Protein 4YK2 (pdb70)

Nearest PDB structures (foldseek):
  4yk2-assembly2_B  TM=1.010E+00  e=7.446E-15  Bartonella clarridgeiae 73
  4yk3-assembly4_D  TM=9.134E-01  e=1.505E-05  Bartonella henselae str. Houston-1
  4yk3-assembly3_C  TM=8.406E-01  e=8.853E-06  Bartonella henselae str. Houston-1
  4yk1-assembly1_A  TM=8.331E-01  e=1.764E-05  Bartonella rochalimae AT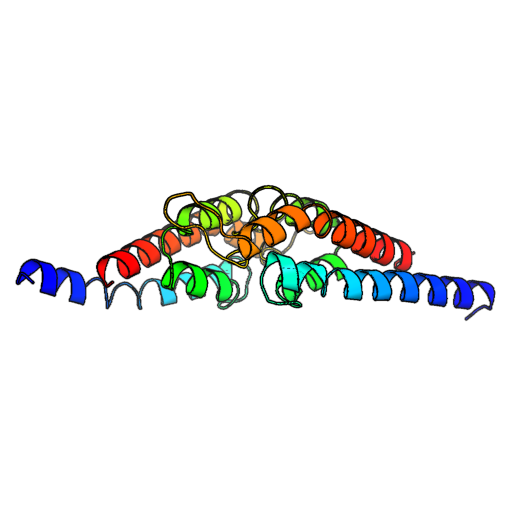CC BAA-1498
  4yk3-assembly1_A  TM=8.303E-01  e=6.300E-05  Bartonella henselae str. Houston-1

Secondary structure (DSSP, 8-state):
--HHHHHHHHHHHHHHHHHHHHHHHHHHHHHS-TTTTHHHHHHHHH-GGGHHHHHHHHHH-GGGTSPPSS-EETTEE-HHHHHHHTTHHHHHHHHHHHHHHHHHHT-/--HHHHHHHHHHHHHHHHHHHHHHHHHHHHHS-TTTTHHHHHHHHH-GGGHHHHHHHHHH-GGGTSPPSS-EETTEE-HHHHHHHHTHHHHHHHHHHHHHHHHHH-

Organism: Bartonella clarridgeiae (strain CCUG 45776 / CIP 104772 / 73) (NCBI:txid696125)

Radius of gyration: 20.1 Å; Cα contacts (8 Å, |Δi|>4): 295; chains: 2; bounding box: 38×39×77 Å

Solvent-accessible surface area: 12657 Å² total; per-residue (Å²): 147,53,166,96,88,49,82,154,127,96,93,13,66,99,43,28,109,74,32,65,126,56,0,96,127,2,1,92,51,0,16,41,69,88,85,33,2,51,85,13,30,78,22,0,92,127,55,14,83,17,9,167,65,0,6,77,5,0,77,102,25,20,28,0,6,14,96,9,11,17,50,112,100,103,53,130,70,69,85,136,15,100,89,0,60,145,24,18,73,123,0,19,78,5,1,77,113,7,6,96,14,2,100,98,57,115,104,150,63,155,89,40,109,69,150,98,75,85,7,74,112,35,20,109,79,28,60,148,57,4,70,126,2,0,93,51,0,13,36,64,80,72,30,4,54,79,12,21,70,20,1,80,134,61,10,90,18,9,168,65,0,7,75,4,0,76,105,25,18,30,0,6,14,97,13,13,22,42,122,82,203,56,123,66,62,86,144,22,116,84,0,65,146,17,16,64,112,0,20,81,4,4,78,119,7,6,88,4,4,96,94,19,141

Foldseek 3Di:
DDPVVVVLVVVLVVLLVVLLVVLLVLCCLFAVGSCLCVVVLVVCLVPVVCLVVVLVCLLPPVCVSPDTPADADPNRTDPSNVRNNVSSVVSSVSSVSNSVSSVVSVD/DDPVLVVLLVVLVVLLVVLLVVLLVLCCLWQNGSCLCVVVLVVCLVPVVCLVVVLVCLLPPVCVSPDTPADQDVNRGDPSRVSNNVCSVVSSVSSNSNSVSSVSND

B-factor: mean 37.04, std 17.15, range [16.06, 137.44]

Sequence (213 aa):
LSYNEFIRKVVSDHSIQEQEKEIRRRLSQIVFGNQNQLANQLSQIHENPSFTKIISNNTLTNSSPEESFAKLAGSKTFGIKNSKRKQAEKNISKKLVEAIHKYADAVENSMGLSYNEFIRKVVSSDHSSIQEEQEKEIRRLSQIVFGNQNNQLANQLSQIHENPSSFTKIISNTLTNSPEESFAKLAGSKTFGIKNSKRKQAEKNISKLVEAIHKYADAVENSM

Structure (mmCIF, N/CA/C/O backbone):
data_4YK2
#
_entry.id   4YK2
#
_cell.length_a   76.680
_cell.length_b   62.310
_cell.length_c   71.040
_cell.angle_alpha   90.000
_cell.angle_beta   90.000
_cell.angle_gamma   90.000
#
_symmetry.space_group_name_H-M   'P 21 21 2'
#
loop_
_entity.id
_entity.type
_entity.pdbx_description
1 polymer 'Bartonella effector protein (Bep) substrate of VirB T4SS'
2 non-polymer 'SULFATE ION'
3 non-polymer 1,2-ETHANEDIOL
4 water water
#
loop_
_atom_site.group_PDB
_atom_site.id
_atom_site.type_symbol
_atom_site.label_atom_id
_atom_site.label_alt_id
_atom_site.label_comp_id
_atom_site.label_asym_id
_atom_site.label_entity_id
_atom_site.label_seq_id
_atom_site.pdbx_PDB_ins_code
_atom_site.Cartn_x
_atom_site.Cartn_y
_atom_site.Cartn_z
_atom_site.occupancy
_atom_site.B_iso_or_equiv
_atom_site.auth_seq_id
_atom_site.auth_comp_id
_atom_site.auth_asym_id
_atom_site.auth_atom_id
_atom_site.pdbx_PDB_model_num
ATOM 1 N N . LEU A 1 19 ? 28.576 21.698 -26.419 1.00 62.89 73 LEU A N 1
ATOM 2 C CA . LEU A 1 19 ? 28.817 20.669 -27.421 1.00 65.45 73 LEU A CA 1
ATOM 3 C C . LEU A 1 19 ? 28.813 21.253 -28.837 1.00 68.24 73 LEU A C 1
ATOM 4 O O . LEU A 1 19 ? 29.401 20.676 -29.752 1.00 76.22 73 LEU A O 1
ATOM 6 N N . SER A 1 20 ? 28.148 22.394 -29.013 1.00 63.49 74 SER A N 1
ATOM 7 C CA . SER A 1 20 ? 28.102 23.086 -30.305 1.00 60.44 74 SER A CA 1
ATOM 8 C C . SER A 1 20 ? 29.120 24.229 -30.335 1.00 55.48 74 SER A C 1
ATOM 9 O O . SER A 1 20 ? 29.566 24.691 -29.287 1.00 55.58 74 SER A O 1
ATOM 12 N N . TYR A 1 21 ? 29.495 24.691 -31.523 1.00 49.03 75 TYR A N 1
ATOM 13 C CA . TYR A 1 21 ? 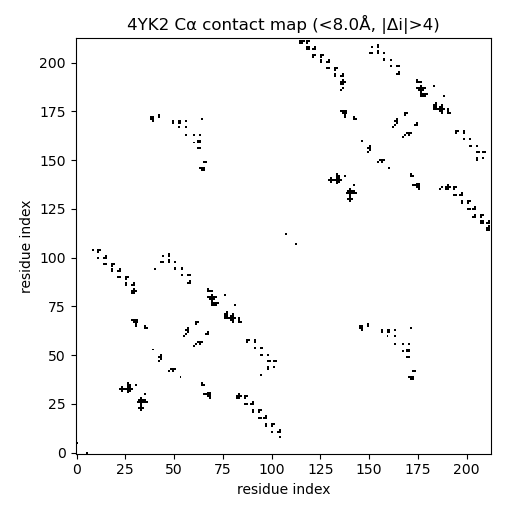30.491 25.757 -31.605 1.00 46.59 75 TYR A CA 1
ATOM 14 C C . TYR A 1 21 ? 30.038 27.019 -30.868 1.00 51.39 75 TYR A C 1
ATOM 15 O O . TYR A 1 21 ? 30.750 27.533 -30.004 1.00 51.37 75 TYR A O 1
ATOM 24 N N . ASN A 1 22 ? 28.862 27.523 -31.227 1.00 47.46 76 ASN A N 1
ATOM 25 C CA . ASN A 1 22 ? 28.336 28.733 -30.609 1.00 51.68 76 ASN A CA 1
ATOM 26 C C . ASN A 1 22 ? 28.174 28.560 -29.104 1.00 50.69 76 ASN A C 1
ATOM 27 O O . ASN A 1 22 ? 28.385 29.503 -28.334 1.00 54.91 76 ASN A O 1
ATOM 32 N N . GLU A 1 23 ? 27.811 27.350 -28.690 1.00 47.40 77 GLU A N 1
ATOM 33 C CA . GLU A 1 23 ? 27.683 27.034 -27.272 1.00 45.31 77 GLU A CA 1
ATOM 34 C C . GLU A 1 23 ? 29.026 27.120 -26.575 1.00 43.63 77 GLU A C 1
ATOM 35 O O . GLU A 1 23 ? 29.121 27.642 -25.463 1.00 44.18 77 GLU A O 1
ATOM 41 N N . PHE A 1 24 ? 30.059 26.585 -27.219 1.00 40.97 78 PHE A N 1
ATOM 42 C CA . PHE A 1 24 ? 31.408 26.626 -26.659 1.00 46.42 78 PHE A CA 1
ATOM 43 C C . PHE A 1 24 ? 31.880 28.071 -26.495 1.00 41.89 78 PHE A C 1
ATOM 44 O O . PHE A 1 24 ? 32.468 28.425 -25.467 1.00 34.41 78 PHE A O 1
ATOM 46 N N . ILE A 1 25 ? 31.623 28.900 -27.505 1.00 35.37 79 ILE A N 1
ATOM 47 C CA . ILE A 1 25 ? 31.981 30.314 -27.438 1.00 37.10 79 ILE A CA 1
ATOM 48 C C . ILE A 1 25 ? 31.289 30.985 -26.256 1.00 41.22 79 ILE A C 1
ATOM 49 O O . ILE A 1 25 ? 31.914 31.722 -25.494 1.00 39.97 79 ILE A O 1
ATOM 54 N N . ARG A 1 26 ? 29.995 30.726 -26.106 1.00 42.32 80 ARG A N 1
ATOM 55 C CA . ARG A 1 26 ? 29.235 31.328 -25.027 1.00 45.98 80 ARG A CA 1
ATOM 56 C C . ARG A 1 26 ? 29.792 30.884 -23.688 1.00 42.53 80 ARG A C 1
ATOM 57 O O . ARG A 1 26 ? 29.856 31.678 -22.753 1.00 39.21 80 ARG A O 1
ATOM 65 N N . LYS A 1 27 ? 30.224 29.628 -23.603 1.00 39.31 81 LYS A N 1
ATOM 66 C CA . LYS A 1 27 ? 30.776 29.132 -22.352 1.00 39.28 81 LYS A CA 1
ATOM 67 C C . LYS A 1 27 ? 32.118 29.793 -22.039 1.00 42.01 81 LYS A C 1
ATOM 68 O O . LYS A 1 27 ? 32.339 30.224 -20.906 1.00 42.52 81 LYS A O 1
ATOM 74 N N . VAL A 1 28 ? 33.004 29.867 -23.036 1.00 35.56 82 VAL A N 1
ATOM 75 C CA . VAL A 1 28 ? 34.291 30.560 -22.892 1.00 39.05 82 VAL A CA 1
ATOM 76 C C . VAL A 1 28 ? 34.115 31.963 -22.294 1.00 36.98 82 VAL A C 1
ATOM 77 O O . VAL A 1 28 ? 34.752 32.317 -21.300 1.00 36.55 82 VAL A O 1
ATOM 81 N N . VAL A 1 29 ? 33.234 32.745 -22.908 1.00 33.55 83 VAL A N 1
ATOM 82 C CA . VAL A 1 29 ? 32.999 34.126 -22.518 1.00 31.67 83 VAL A CA 1
ATOM 83 C C . VAL A 1 29 ? 32.418 34.172 -21.112 1.00 38.82 83 VAL A C 1
ATOM 84 O O . VAL A 1 29 ? 32.793 35.016 -20.293 1.00 37.03 83 VAL A O 1
ATOM 88 N N . SER A 1 30 ? 31.513 33.240 -20.835 1.00 40.62 84 SER A N 1
ATOM 89 C CA . SER A 1 30 ? 30.835 33.183 -19.553 1.00 40.64 84 SER A CA 1
ATOM 90 C C . SER A 1 30 ? 31.824 32.843 -18.448 1.00 35.91 84 SER A C 1
ATOM 91 O O . SER A 1 30 ? 31.887 33.526 -17.434 1.00 38.40 84 SER A O 1
ATOM 94 N N . ASP A 1 31 ? 32.588 31.775 -18.663 1.00 33.51 85 ASP A N 1
ATOM 95 C CA . ASP A 1 31 ? 33.666 31.381 -17.770 1.00 33.59 85 ASP A CA 1
ATOM 96 C C . ASP A 1 31 ? 34.619 32.536 -17.521 1.00 38.33 85 ASP A C 1
ATOM 97 O O . ASP A 1 31 ? 35.031 32.782 -16.385 1.00 33.29 85 ASP A O 1
ATOM 102 N N . HIS A 1 32 ? 34.959 33.245 -18.594 1.00 34.69 86 HIS A N 1
ATOM 103 C CA . HIS A 1 32 ? 35.899 34.355 -18.510 1.00 33.62 86 HIS A CA 1
ATOM 104 C C . HIS A 1 32 ? 35.395 35.496 -17.622 1.00 30.58 86 HIS A C 1
ATOM 105 O O . HIS A 1 32 ? 36.146 36.027 -16.808 1.00 29.59 86 HIS A O 1
ATOM 112 N N . SER A 1 33 ? 34.134 35.884 -17.776 1.00 29.46 87 SER A N 1
ATOM 113 C CA . SER A 1 33 ? 33.622 37.003 -16.996 1.00 32.76 87 SER A CA 1
ATOM 114 C C . SER A 1 33 ? 33.494 36.626 -15.511 1.00 32.53 87 SER A C 1
ATOM 115 O O . SER A 1 33 ? 33.634 37.483 -14.629 1.00 34.08 87 SER A O 1
ATOM 118 N N . ILE A 1 34 ? 33.209 35.354 -15.243 1.00 31.80 88 ILE A N 1
ATOM 119 C CA . ILE A 1 34 ? 33.189 34.856 -13.867 1.00 34.57 88 ILE A CA 1
ATOM 120 C C . ILE A 1 34 ? 34.579 34.974 -13.265 1.00 35.97 88 ILE A C 1
ATOM 121 O O . ILE A 1 34 ? 34.757 35.503 -12.162 1.00 30.75 88 ILE A O 1
ATOM 126 N N . GLN A 1 35 ? 35.568 34.491 -14.008 1.00 33.48 89 GLN A N 1
ATOM 127 C CA . GLN A 1 35 ? 36.936 34.493 -13.527 1.00 34.64 89 GLN A CA 1
ATOM 128 C C . GLN A 1 35 ? 37.471 35.909 -13.296 1.00 34.72 89 GLN A C 1
ATOM 129 O O . GLN A 1 35 ? 38.136 36.160 -12.292 1.00 28.27 89 GLN A O 1
ATOM 135 N N . GLU A 1 36 ? 37.175 36.834 -14.205 1.00 27.08 90 GLU A N 1
ATOM 136 C CA . GLU A 1 36 ? 37.627 38.207 -14.023 1.00 27.56 90 GLU A CA 1
ATOM 137 C C . GLU A 1 36 ? 37.010 38.881 -12.786 1.00 25.35 90 GLU A C 1
ATOM 138 O O . GLU A 1 36 ? 37.662 39.698 -12.138 1.00 25.58 90 GLU A O 1
ATOM 144 N N . GLN A 1 37 ? 35.754 38.569 -12.476 1.00 23.13 91 GLN A N 1
ATOM 145 C CA . GLN A 1 37 ? 35.134 39.144 -11.278 1.00 26.20 91 GLN A CA 1
ATOM 146 C C . GLN A 1 37 ? 35.735 38.548 -10.016 1.00 26.81 91 GLN A C 1
ATOM 147 O O . GLN A 1 37 ? 35.956 39.265 -9.038 1.00 27.31 91 GLN A O 1
ATOM 153 N N . GLU A 1 38 ? 35.999 37.242 -10.034 1.00 24.81 92 GLU A N 1
ATOM 154 C CA . GLU A 1 38 ? 36.615 36.597 -8.881 1.00 27.98 92 GLU A CA 1
ATOM 155 C C . GLU A 1 38 ? 37.951 37.253 -8.571 1.00 25.73 92 GLU A C 1
ATOM 156 O O . GLU A 1 38 ? 38.282 37.481 -7.419 1.00 22.17 92 GLU A O 1
ATOM 162 N N . LYS A 1 39 ? 38.716 37.554 -9.609 1.00 25.29 93 LYS A N 1
ATOM 163 C CA . LYS A 1 39 ? 40.005 38.208 -9.436 1.00 22.68 93 LYS A CA 1
ATOM 164 C C . LYS A 1 39 ? 39.845 39.611 -8.836 1.00 23.30 93 LYS A C 1
ATOM 165 O O . LYS A 1 39 ? 40.562 39.986 -7.911 1.00 26.27 93 LYS A O 1
ATOM 171 N N . GLU A 1 40 ? 38.920 40.394 -9.376 1.00 28.13 94 GLU A N 1
ATOM 172 C CA . GLU A 1 40 ? 38.706 41.742 -8.867 1.00 29.37 94 GLU A CA 1
ATOM 173 C C . GLU A 1 40 ? 38.145 41.714 -7.436 1.00 26.91 94 GLU A C 1
ATOM 174 O O . GLU A 1 40 ? 38.492 42.569 -6.617 1.00 25.33 94 GLU A O 1
ATOM 180 N N . ILE A 1 41 ? 37.293 40.734 -7.132 1.00 21.41 95 ILE A N 1
ATOM 181 C CA . ILE A 1 41 ? 36.791 40.581 -5.758 1.00 23.87 95 ILE A CA 1
ATOM 182 C C . ILE A 1 41 ? 37.941 40.289 -4.779 1.00 25.28 95 ILE A C 1
ATOM 183 O O . ILE A 1 41 ? 37.971 40.823 -3.662 1.00 20.99 95 ILE A O 1
ATOM 188 N N A ARG A 1 42 ? 38.886 39.447 -5.192 0.57 23.05 96 ARG A N 1
ATOM 189 N N B ARG A 1 42 ? 38.891 39.453 -5.191 0.43 23.38 96 ARG A N 1
ATOM 190 C CA A ARG A 1 42 ? 40.056 39.186 -4.358 0.57 24.93 96 ARG A CA 1
ATOM 191 C CA B ARG A 1 42 ? 40.058 39.198 -4.350 0.43 24.93 96 ARG A CA 1
ATOM 192 C C A ARG A 1 42 ? 40.874 40.464 -4.133 0.57 27.40 96 ARG A C 1
ATOM 193 C C B ARG A 1 42 ? 40.873 40.473 -4.129 0.43 26.91 96 ARG A C 1
ATOM 194 O O A ARG A 1 42 ? 41.285 40.751 -3.004 0.57 22.92 96 ARG A O 1
ATOM 195 O O B ARG A 1 42 ? 41.282 40.766 -3.003 0.43 23.46 96 ARG A O 1
ATOM 210 N N . ARG A 1 43 ? 41.104 41.221 -5.206 1.00 26.22 97 ARG A N 1
ATOM 211 C CA . ARG A 1 43 ? 41.892 42.453 -5.137 1.00 26.38 97 ARG A CA 1
ATOM 212 C C . ARG A 1 43 ? 41.235 43.472 -4.218 1.00 24.48 97 ARG A C 1
ATOM 213 O O . ARG A 1 43 ? 41.889 44.066 -3.350 1.00 25.07 97 ARG A O 1
ATOM 221 N N . LEU A 1 44 ? 39.933 43.655 -4.390 1.00 21.21 98 LEU A N 1
ATOM 222 C CA . LEU A 1 44 ? 39.188 44.596 -3.552 1.00 21.12 98 LEU A CA 1
ATOM 223 C C . LEU A 1 44 ? 39.022 44.118 -2.099 1.00 24.03 98 LEU A C 1
ATOM 224 O O . LEU A 1 44 ? 39.014 44.936 -1.171 1.00 21.52 98 LEU A O 1
ATOM 229 N N . SER A 1 45 ? 38.892 42.808 -1.898 1.00 21.54 99 SER A N 1
ATOM 230 C CA . SER A 1 45 ? 38.743 42.262 -0.537 1.00 22.74 99 SER A CA 1
ATOM 231 C C . SER A 1 45 ? 40.028 42.446 0.276 1.00 24.06 99 SER A C 1
ATOM 232 O O . SER A 1 45 ? 39.992 42.678 1.492 1.00 21.73 99 SER A O 1
ATOM 235 N N . GLN A 1 46 ? 41.161 42.320 -0.402 1.00 17.87 100 GLN A N 1
ATOM 236 C CA . GLN A 1 46 ? 42.450 42.622 0.205 1.00 22.34 100 GLN A CA 1
ATOM 237 C C . GLN A 1 46 ? 42.466 44.066 0.720 1.00 27.26 100 GLN A C 1
ATOM 238 O O . GLN A 1 46 ? 42.931 44.330 1.840 1.00 23.06 100 GLN A O 1
ATOM 244 N N . ILE A 1 47 ? 41.942 44.994 -0.078 1.00 25.09 101 ILE A N 1
ATOM 245 C CA . ILE A 1 47 ? 41.926 46.407 0.312 1.00 24.30 101 ILE A CA 1
ATOM 246 C C . ILE A 1 47 ? 40.931 46.681 1.439 1.00 25.85 101 ILE A C 1
ATOM 247 O O . ILE A 1 47 ? 41.235 47.401 2.397 1.00 25.68 101 ILE A O 1
ATOM 252 N N . VAL A 1 48 ? 39.733 46.119 1.321 1.00 22.31 102 VAL A N 1
ATOM 253 C CA . VAL A 1 48 ? 38.674 46.377 2.292 1.00 23.48 102 VAL A CA 1
ATOM 254 C C . VAL A 1 48 ? 38.948 45.671 3.633 1.00 20.62 102 VAL A C 1
ATOM 255 O O . VAL A 1 48 ? 38.789 46.269 4.694 1.00 23.32 102 VAL A O 1
ATOM 259 N N . PHE A 1 49 ? 39.368 44.407 3.578 1.00 21.17 103 PHE A N 1
ATOM 260 C CA . PHE A 1 49 ? 39.463 43.574 4.778 1.00 21.88 103 PHE A CA 1
ATOM 261 C C . PHE A 1 49 ? 40.876 43.121 5.115 1.00 25.74 103 PHE A C 1
ATOM 262 O O . PHE A 1 49 ? 41.112 42.600 6.203 1.00 25.08 103 PHE A O 1
ATOM 270 N N . GLY A 1 50 ? 41.819 43.289 4.194 1.00 25.42 104 GLY A N 1
ATOM 271 C CA . GLY A 1 50 ? 43.163 42.792 4.444 1.00 23.90 104 GLY A CA 1
ATOM 272 C C . GLY A 1 50 ? 43.263 41.294 4.217 1.00 27.42 104 GLY A C 1
ATOM 273 O O . GLY A 1 50 ? 44.249 40.679 4.595 1.00 24.03 104 GLY A O 1
ATOM 274 N N . ASN A 1 51 ? 42.243 40.706 3.596 1.00 23.29 105 ASN A N 1
ATOM 275 C CA . ASN A 1 51 ? 42.235 39.264 3.295 1.00 24.58 105 ASN A CA 1
ATOM 276 C C . ASN A 1 51 ? 41.497 39.064 1.980 1.00 23.73 105 ASN A C 1
ATOM 277 O O . ASN A 1 51 ? 40.290 39.275 1.897 1.00 23.40 105 ASN A O 1
ATOM 282 N N . GLN A 1 52 ? 42.224 38.675 0.942 1.00 19.70 106 GLN A N 1
ATOM 283 C CA . GLN A 1 52 ? 41.620 38.616 -0.385 1.00 24.09 106 GLN A CA 1
ATOM 284 C C . GLN A 1 52 ? 40.536 37.534 -0.469 1.00 24.23 106 GLN A C 1
ATOM 285 O O . GLN A 1 52 ? 39.712 37.549 -1.383 1.00 25.08 106 GLN A O 1
ATOM 291 N N . ASN A 1 53 ? 40.530 36.610 0.492 1.00 20.23 107 ASN A N 1
ATOM 292 C CA . ASN A 1 53 ? 39.497 35.575 0.531 1.00 21.09 107 ASN A CA 1
ATOM 293 C C . ASN A 1 53 ? 38.519 35.740 1.695 1.00 23.16 107 ASN A C 1
ATOM 294 O O . ASN A 1 53 ? 37.887 34.773 2.112 1.00 20.75 107 ASN A O 1
ATOM 299 N N . GLN A 1 54 ? 38.385 36.961 2.211 1.00 19.97 108 GLN A N 1
ATOM 300 C CA . GLN A 1 54 ? 37.529 37.212 3.380 1.00 23.91 108 GLN A CA 1
ATOM 301 C C . GLN A 1 54 ? 36.095 36.687 3.189 1.00 24.00 108 GLN A C 1
ATOM 302 O O . GLN A 1 54 ? 35.500 36.084 4.095 1.00 18.81 108 GLN A O 1
ATOM 308 N N . LEU A 1 55 ? 35.549 36.893 1.996 1.00 20.56 109 LEU A N 1
ATOM 309 C CA . LEU A 1 55 ? 34.153 36.560 1.746 1.00 18.40 109 LEU A CA 1
ATOM 310 C C . LEU A 1 55 ? 33.964 35.254 0.979 1.00 23.73 109 LEU A C 1
ATOM 311 O O . LEU A 1 55 ? 32.936 35.076 0.316 1.00 22.74 109 LEU A O 1
ATOM 316 N N . ALA A 1 56 ? 34.939 34.347 1.074 1.00 20.77 110 ALA A N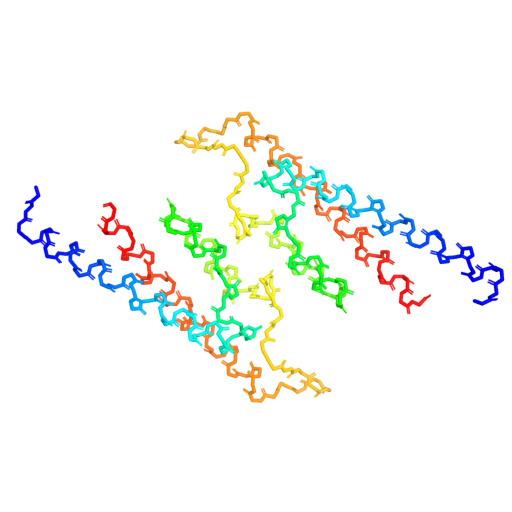 1
ATOM 317 C CA . ALA A 1 56 ? 34.849 33.044 0.392 1.00 22.95 110 ALA A CA 1
ATOM 318 C C . ALA A 1 56 ? 33.515 32.328 0.665 1.00 20.81 110 ALA A C 1
ATOM 319 O O . ALA A 1 56 ? 32.887 31.799 -0.253 1.00 20.11 110 ALA A O 1
ATOM 321 N N . ASN A 1 57 ? 33.083 32.308 1.923 1.00 18.05 111 ASN A N 1
ATOM 322 C CA . ASN A 1 57 ? 31.809 31.673 2.261 1.00 22.29 111 ASN A CA 1
ATOM 323 C C . ASN A 1 57 ? 30.668 32.280 1.457 1.00 22.68 111 ASN A C 1
ATOM 324 O O . ASN A 1 57 ? 29.877 31.562 0.836 1.00 21.33 111 ASN A O 1
ATOM 329 N N . GLN A 1 58 ? 30.592 33.605 1.477 1.00 21.07 112 GLN A N 1
ATOM 330 C CA . GLN A 1 58 ? 29.498 34.316 0.829 1.00 21.12 112 GLN A CA 1
ATOM 331 C C . GLN A 1 58 ? 29.527 34.137 -0.685 1.00 18.87 112 GLN A C 1
ATOM 332 O O . GLN A 1 58 ? 28.479 34.058 -1.325 1.00 19.68 112 GLN A O 1
ATOM 338 N N . LEU A 1 59 ? 30.724 34.105 -1.263 1.00 18.01 113 LEU A N 1
ATOM 339 C CA . LEU A 1 59 ? 30.852 33.910 -2.712 1.00 21.66 113 LEU A CA 1
ATOM 340 C C . LEU A 1 59 ? 30.337 32.536 -3.143 1.00 21.89 113 LEU A C 1
ATOM 341 O O . LEU A 1 59 ? 29.642 32.408 -4.154 1.00 22.82 113 LEU A O 1
ATOM 346 N N . SER A 1 60 ? 30.664 31.508 -2.368 1.00 21.65 114 SER A N 1
ATOM 347 C CA . SER A 1 60 ? 30.212 30.160 -2.701 1.00 23.79 114 SER A CA 1
ATOM 348 C C . SER A 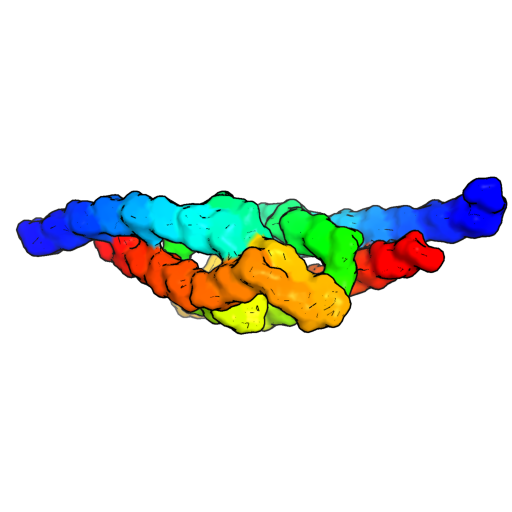1 60 ? 28.701 30.021 -2.479 1.00 23.50 114 SER A C 1
ATOM 349 O O . SER A 1 60 ? 28.016 29.266 -3.186 1.00 21.07 114 SER A O 1
ATOM 352 N N . GLN A 1 61 ? 28.188 30.763 -1.504 1.00 19.56 115 GLN A N 1
ATOM 353 C CA . GLN A 1 61 ? 26.755 30.797 -1.217 1.00 20.47 115 GLN A CA 1
ATOM 354 C C . GLN A 1 61 ? 26.008 31.425 -2.397 1.00 22.25 115 GLN A C 1
ATOM 355 O O . GLN A 1 61 ? 24.965 30.933 -2.842 1.00 22.09 115 GLN A O 1
ATOM 361 N N . ILE A 1 62 ? 26.552 32.534 -2.885 1.00 22.91 116 ILE A N 1
ATOM 362 C CA . ILE A 1 62 ? 25.994 33.228 -4.036 1.00 21.60 116 ILE A CA 1
ATOM 363 C C . ILE A 1 62 ? 26.123 32.337 -5.260 1.00 28.41 116 ILE A C 1
ATOM 364 O O . ILE A 1 62 ? 25.189 32.220 -6.057 1.00 28.12 116 ILE A O 1
ATOM 369 N N . HIS A 1 63 ? 27.271 31.692 -5.407 1.00 26.16 117 HIS A N 1
ATOM 370 C CA . HIS A 1 63 ? 27.470 30.804 -6.550 1.00 26.70 117 HIS A CA 1
ATOM 371 C C . HIS A 1 63 ? 26.383 29.730 -6.605 1.00 32.88 117 HIS A C 1
ATOM 372 O O . HIS A 1 63 ? 25.846 29.419 -7.669 1.00 26.55 117 HIS A O 1
ATOM 379 N N . GLU A 1 64 ? 26.063 29.178 -5.444 1.00 28.60 118 GLU A N 1
ATOM 380 C CA . GLU A 1 64 ? 25.051 28.135 -5.322 1.00 32.84 118 GLU A CA 1
ATOM 381 C C . GLU A 1 64 ? 23.642 28.685 -5.521 1.00 34.11 118 GLU A C 1
ATOM 382 O O . GLU A 1 64 ? 22.792 28.056 -6.150 1.00 28.68 118 GLU A O 1
ATOM 388 N N . ASN A 1 65 ? 23.393 29.861 -4.964 1.00 29.63 119 ASN A N 1
ATOM 389 C CA . ASN A 1 65 ? 22.100 30.496 -5.110 1.00 26.36 119 ASN A CA 1
ATOM 390 C C . ASN A 1 65 ? 22.266 32.001 -5.225 1.00 26.63 119 ASN A C 1
ATOM 391 O O . ASN A 1 65 ? 22.317 32.691 -4.215 1.00 25.17 119 ASN A O 1
ATOM 396 N N . PRO A 1 66 ? 22.339 32.517 -6.463 1.00 25.05 120 PRO A N 1
ATOM 397 C CA . PRO A 1 66 ? 22.605 33.945 -6.654 1.00 25.51 120 PRO A CA 1
ATOM 398 C C . PRO A 1 66 ? 21.507 34.859 -6.131 1.00 26.70 120 PRO A C 1
ATOM 399 O O . PRO A 1 66 ? 21.724 36.071 -6.028 1.00 24.82 120 PRO A O 1
ATOM 403 N N . SER A 1 67 ? 20.351 34.311 -5.776 1.00 27.06 121 SER A N 1
ATOM 404 C CA . SER A 1 67 ? 19.322 35.154 -5.166 1.00 32.66 121 SER A CA 1
ATOM 405 C C . SER A 1 67 ? 19.746 35.685 -3.778 1.00 33.90 121 SER A C 1
ATOM 406 O O . SER A 1 67 ? 19.123 36.611 -3.254 1.00 33.62 121 SER A O 1
ATOM 409 N N . PHE A 1 68 ? 20.806 35.127 -3.189 1.00 28.96 122 PHE A N 1
ATOM 410 C CA . PHE A 1 68 ? 21.316 35.637 -1.900 1.00 29.03 122 PHE A CA 1
ATOM 411 C C . PHE A 1 68 ? 22.126 36.939 -2.043 1.00 32.04 122 PHE A C 1
ATOM 412 O O . PHE A 1 68 ? 22.482 37.565 -1.040 1.00 34.35 122 PHE A O 1
ATOM 420 N N . THR A 1 69 ? 22.414 37.337 -3.280 1.00 28.19 123 THR A N 1
ATOM 421 C CA . THR A 1 69 ? 23.268 38.492 -3.560 1.00 25.25 123 THR A CA 1
ATOM 422 C C . THR A 1 69 ? 22.738 39.791 -2.953 1.00 29.29 123 THR A C 1
ATOM 423 O O . THR A 1 69 ? 23.505 40.599 -2.425 1.00 28.32 123 THR A O 1
ATOM 427 N N . LYS A 1 70 ? 21.426 39.985 -2.997 1.00 27.08 124 LYS A N 1
ATOM 428 C CA . LYS A 1 70 ? 20.851 41.214 -2.474 1.00 30.82 124 LYS A CA 1
ATOM 429 C C . LYS A 1 70 ? 21.108 41.361 -0.962 1.00 25.26 124 LYS A C 1
ATOM 430 O O . LYS A 1 70 ? 21.502 42.433 -0.487 1.00 26.85 124 LYS A O 1
ATOM 436 N N . ILE A 1 71 ? 20.902 40.279 -0.218 1.00 25.92 125 ILE A N 1
ATOM 437 C CA . ILE A 1 71 ? 21.059 40.293 1.241 1.00 27.04 125 ILE A CA 1
ATOM 438 C C . ILE A 1 71 ? 22.516 40.520 1.641 1.00 25.09 125 ILE A C 1
ATOM 439 O O . ILE A 1 71 ? 22.834 41.366 2.477 1.00 25.50 125 ILE A O 1
ATOM 444 N N . ILE A 1 72 ? 23.404 39.753 1.030 1.00 23.24 126 ILE A N 1
ATOM 445 C CA . ILE A 1 72 ? 24.827 39.886 1.278 1.00 26.37 126 ILE A CA 1
ATOM 446 C C . ILE A 1 72 ? 25.351 41.284 0.909 1.00 26.46 126 ILE A C 1
ATOM 447 O O . ILE A 1 72 ? 26.109 41.883 1.677 1.00 23.67 126 ILE A O 1
ATOM 452 N N . SER A 1 73 ? 24.908 41.819 -0.230 1.00 21.94 127 SER A N 1
ATOM 453 C CA . SER A 1 73 ? 25.343 43.137 -0.703 1.00 22.82 127 SER A CA 1
ATOM 454 C C . SER A 1 73 ? 24.909 44.270 0.203 1.00 22.55 127 SER A C 1
ATOM 455 O O . SER A 1 73 ? 25.667 45.211 0.432 1.00 24.87 127 SER A O 1
ATOM 458 N N . ASN A 1 74 ? 23.677 44.191 0.689 1.00 26.98 128 ASN A N 1
ATOM 459 C CA A ASN A 1 74 ? 23.136 45.172 1.626 0.58 29.16 128 ASN A CA 1
ATOM 460 C CA B ASN A 1 74 ? 23.169 45.216 1.589 0.42 28.86 128 ASN A CA 1
ATOM 461 C C . ASN A 1 74 ? 23.931 45.205 2.925 1.00 28.77 128 ASN A C 1
ATOM 462 O O . ASN A 1 74 ? 24.223 46.270 3.476 1.00 24.70 128 ASN A O 1
ATOM 471 N N . THR A 1 75 ? 24.268 44.023 3.431 1.00 24.46 129 THR A N 1
ATOM 472 C CA . THR A 1 75 ? 25.088 43.939 4.640 1.00 25.70 129 THR A CA 1
ATOM 473 C C . THR A 1 75 ? 26.470 44.529 4.382 1.00 23.56 129 THR A C 1
ATOM 474 O O . THR A 1 75 ? 27.008 45.259 5.211 1.00 20.98 129 THR A O 1
ATOM 478 N N . LEU A 1 76 ? 27.033 44.250 3.212 1.00 21.25 130 LEU A N 1
ATOM 479 C CA . LEU A 1 76 ? 28.368 44.753 2.893 1.00 22.35 130 LEU A CA 1
ATOM 480 C C . LEU A 1 76 ? 28.372 46.281 2.780 1.00 24.71 130 LEU A C 1
ATOM 481 O O . LEU A 1 76 ? 29.320 46.947 3.210 1.00 24.84 130 LEU A O 1
ATOM 486 N N . THR A 1 77 ? 27.303 46.818 2.195 1.00 23.17 131 THR A N 1
ATOM 487 C CA . THR A 1 77 ? 27.145 48.255 1.986 1.00 22.92 131 THR A CA 1
ATOM 488 C C . THR A 1 77 ? 26.942 48.996 3.292 1.00 29.09 131 THR A C 1
ATOM 489 O O . THR A 1 77 ? 27.579 50.023 3.534 1.00 28.06 131 THR A O 1
ATOM 493 N N . ASN A 1 78 ? 26.071 48.448 4.136 1.00 26.99 132 ASN A N 1
ATOM 494 C CA . ASN A 1 78 ? 25.594 49.150 5.316 1.00 30.60 132 ASN A CA 1
ATOM 495 C C . ASN A 1 78 ? 26.268 48.704 6.623 1.00 31.20 132 ASN A C 1
ATOM 496 O O . ASN A 1 78 ? 26.344 49.479 7.566 1.00 29.95 132 ASN A O 1
ATOM 501 N N . SER A 1 79 ? 26.755 47.468 6.678 1.00 26.24 133 SER A N 1
ATOM 502 C CA A SER A 1 79 ? 27.414 46.959 7.889 0.57 28.84 133 SER A CA 1
ATOM 503 C CA B SER A 1 79 ? 27.405 46.959 7.875 0.43 28.72 133 SER A CA 1
ATOM 504 C C . SER A 1 79 ? 28.578 46.040 7.536 1.00 27.06 133 SER A C 1
ATOM 505 O O . SER A 1 79 ? 28.589 44.871 7.928 1.00 24.02 133 SER A O 1
ATOM 510 N N . PRO A 1 80 ? 29.572 46.558 6.799 1.00 27.25 134 PRO A N 1
ATOM 511 C CA . PRO A 1 80 ? 30.670 45.689 6.366 1.00 23.35 134 PRO A CA 1
ATOM 512 C C . PRO A 1 80 ? 31.431 45.003 7.500 1.00 23.72 134 PRO A C 1
ATOM 513 O O . PRO A 1 80 ? 31.935 43.899 7.294 1.00 19.84 134 PRO A O 1
ATOM 517 N N . GLU A 1 81 ? 31.504 45.618 8.680 1.00 23.58 135 GLU A N 1
ATOM 518 C CA A GLU A 1 81 ? 32.285 44.992 9.748 0.52 24.92 135 GLU A CA 1
ATOM 519 C CA B GLU A 1 81 ? 32.215 45.061 9.831 0.48 25.64 135 GLU A CA 1
ATOM 520 C C . GLU A 1 81 ? 31.509 43.826 10.397 1.00 25.26 135 GLU A C 1
ATOM 521 O O . GLU A 1 81 ? 32.036 43.124 11.244 1.00 25.00 135 GLU A O 1
ATOM 532 N N . SER A 1 82 ? 30.290 43.569 9.932 1.00 24.73 136 SER A N 1
ATOM 533 C CA . SER A 1 82 ? 29.617 42.299 10.234 1.00 24.70 136 SER A CA 1
ATOM 534 C C . SER A 1 82 ? 30.440 41.121 9.727 1.00 24.88 136 SER A C 1
ATOM 535 O O . SER A 1 82 ? 30.438 40.053 10.329 1.00 22.35 136 SER A O 1
ATOM 538 N N . PHE A 1 83 ? 31.131 41.301 8.598 1.00 17.93 137 PHE A N 1
ATOM 539 C CA . PHE A 1 83 ? 31.898 40.202 8.023 1.00 16.88 137 PHE A CA 1
ATOM 540 C C . PHE A 1 83 ? 33.278 40.067 8.676 1.00 21.33 137 PHE A C 1
ATOM 541 O O . PHE A 1 83 ? 33.732 38.961 8.979 1.00 22.10 137 PHE A O 1
ATOM 549 N N . ALA A 1 84 ? 33.946 41.197 8.874 1.00 21.35 138 ALA A N 1
ATOM 550 C CA . ALA A 1 84 ? 35.262 41.235 9.501 1.00 23.93 138 ALA A CA 1
ATOM 551 C C . ALA A 1 84 ? 35.601 42.685 9.768 1.00 21.07 138 ALA A C 1
ATOM 552 O O . ALA A 1 84 ? 34.996 43.579 9.185 1.00 24.21 138 ALA A O 1
ATOM 554 N N . LYS A 1 85 ? 36.578 42.921 10.636 1.00 21.28 139 LYS A N 1
ATOM 555 C CA . LYS A 1 85 ? 37.086 44.274 10.850 1.00 24.56 139 LYS A CA 1
ATOM 556 C C . LYS A 1 85 ? 37.654 44.831 9.542 1.00 24.71 139 LYS A C 1
ATOM 557 O O . LYS A 1 85 ? 38.297 44.104 8.789 1.00 23.45 139 LYS A O 1
ATOM 563 N N . LEU A 1 86 ? 37.407 46.105 9.260 1.00 21.94 140 LEU A N 1
ATOM 564 C CA . LEU A 1 86 ? 37.977 46.720 8.062 1.00 25.55 140 LEU A CA 1
ATOM 565 C C . LEU A 1 86 ? 39.487 46.868 8.209 1.00 25.77 140 LEU A C 1
ATOM 566 O O . LEU A 1 86 ? 39.999 46.991 9.331 1.00 24.25 140 LEU A O 1
ATOM 571 N N . ALA A 1 87 ? 40.197 46.854 7.087 1.00 20.65 141 ALA A N 1
ATOM 572 C CA . ALA A 1 87 ? 41.639 47.083 7.097 1.00 24.71 141 ALA A CA 1
ATOM 573 C C . ALA A 1 87 ? 41.934 48.471 7.645 1.00 28.51 141 ALA A C 1
ATOM 574 O O . ALA A 1 87 ? 41.077 49.350 7.607 1.00 26.96 141 ALA A O 1
ATOM 576 N N . GLY A 1 88 ? 43.146 48.666 8.152 1.00 32.32 142 GLY A N 1
ATOM 577 C CA . GLY A 1 88 ? 43.516 49.937 8.752 1.00 29.60 142 GLY A CA 1
ATOM 578 C C . GLY A 1 88 ? 42.939 50.049 10.149 1.00 33.78 142 GLY A C 1
ATOM 579 O O . GLY A 1 88 ? 42.504 49.053 10.721 1.00 30.69 142 GLY A O 1
ATOM 580 N N . SER A 1 89 ? 42.930 51.251 10.711 1.00 34.39 143 SER A N 1
ATOM 581 C CA . SER A 1 89 ? 42.298 51.428 12.004 1.00 40.97 143 SER A CA 1
ATOM 582 C C . SER A 1 89 ? 41.707 52.812 12.152 1.00 37.78 143 SER A C 1
ATOM 583 O O . SER A 1 89 ? 41.958 53.706 11.339 1.00 30.93 143 SER A O 1
ATOM 586 N N . LYS A 1 90 ? 40.886 52.950 13.188 1.00 39.39 144 LYS A N 1
ATOM 587 C CA . LYS A 1 90 ? 40.232 54.200 13.531 1.00 42.69 144 LYS A CA 1
ATOM 588 C C . LYS A 1 90 ? 40.464 54.460 15.009 1.00 55.82 144 LYS A C 1
ATOM 589 O O . LYS A 1 90 ? 39.966 53.725 15.862 1.00 54.22 144 LYS A O 1
ATOM 595 N N . THR A 1 91 ? 41.235 55.499 15.307 1.00 64.27 145 THR A N 1
ATOM 596 C CA . THR A 1 91 ? 41.612 55.799 16.682 1.00 67.76 145 THR A CA 1
ATOM 597 C C . THR A 1 91 ? 40.906 57.050 17.174 1.00 71.41 145 THR A C 1
ATOM 598 O O . THR A 1 91 ? 41.195 58.153 16.709 1.00 72.32 145 THR A O 1
ATOM 602 N N . PHE A 1 92 ? 39.984 56.860 18.115 1.00 74.12 146 PHE A N 1
ATOM 603 C CA . PHE A 1 92 ? 39.187 57.947 18.679 1.00 74.49 146 PHE A CA 1
ATOM 604 C C . PHE A 1 92 ? 38.477 58.718 17.570 1.00 70.58 146 PHE A C 1
ATOM 605 O O . PHE A 1 92 ? 38.465 59.950 17.565 1.00 68.88 146 PHE A O 1
ATOM 607 N N . GLY A 1 93 ? 37.900 57.979 16.627 1.00 59.73 147 GLY A N 1
ATOM 608 C CA . GLY A 1 93 ? 37.179 58.578 15.520 1.00 55.28 147 GLY A CA 1
ATOM 609 C C . GLY A 1 93 ? 38.033 59.002 14.339 1.00 54.99 147 GLY A C 1
ATOM 610 O O . GLY A 1 93 ? 37.501 59.366 13.287 1.00 63.64 147 GLY A O 1
ATOM 611 N N . ILE A 1 94 ? 39.353 58.966 14.500 1.00 48.95 148 ILE A N 1
ATOM 612 C CA . ILE A 1 94 ? 40.257 59.339 13.415 1.00 48.21 148 ILE A CA 1
ATOM 613 C C . ILE A 1 94 ? 40.683 58.108 12.616 1.00 44.06 148 ILE A C 1
ATOM 614 O O . ILE A 1 94 ? 41.424 57.261 13.113 1.00 42.34 148 ILE A O 1
ATOM 619 N N . LYS A 1 95 ? 40.218 58.026 11.375 1.00 37.13 149 LYS A N 1
ATOM 620 C CA . LYS A 1 95 ? 40.560 56.925 10.477 1.00 35.84 149 LYS A CA 1
ATOM 621 C C . LYS A 1 95 ? 41.936 57.137 9.860 1.00 38.56 149 LYS A C 1
ATOM 622 O O . LYS A 1 95 ? 42.179 58.190 9.279 1.00 39.70 149 LYS A O 1
ATOM 628 N N . ASN A 1 96 ? 42.831 56.153 9.944 1.00 33.28 150 ASN A N 1
ATOM 629 C CA . ASN A 1 96 ? 44.112 56.303 9.252 1.00 31.35 150 ASN A CA 1
ATOM 630 C C . ASN A 1 96 ? 43.937 56.032 7.760 1.00 38.26 150 ASN A C 1
ATOM 631 O O . ASN A 1 96 ? 42.828 55.757 7.295 1.00 38.35 150 ASN A O 1
ATOM 636 N N . SER A 1 97 ? 45.019 56.146 7.001 1.00 43.54 151 SER A N 1
ATOM 637 C CA . SER A 1 97 ? 44.918 56.136 5.543 1.00 45.25 151 SER A CA 1
ATOM 638 C C . SER A 1 97 ? 44.447 54.788 5.002 1.00 40.40 151 SER A C 1
ATOM 639 O O . SER A 1 97 ? 43.664 54.721 4.053 1.00 35.10 151 SER A O 1
ATOM 642 N N . LYS A 1 98 ? 44.932 53.715 5.615 1.00 35.24 152 LYS A N 1
ATOM 643 C CA . LYS A 1 98 ? 44.546 52.372 5.224 1.00 34.41 152 LYS A CA 1
ATOM 644 C C . LYS A 1 98 ? 43.041 52.163 5.424 1.00 28.25 152 LYS A C 1
ATOM 645 O O . LYS A 1 98 ? 42.373 51.554 4.591 1.00 30.00 152 LYS A O 1
ATOM 651 N N . ARG A 1 99 ? 42.507 52.683 6.521 1.00 28.83 153 ARG A N 1
ATOM 652 C CA . ARG A 1 99 ? 41.078 52.569 6.789 1.00 27.21 153 ARG A CA 1
ATOM 653 C C . ARG A 1 99 ? 40.266 53.364 5.769 1.00 27.63 153 ARG A C 1
ATOM 654 O O . ARG A 1 99 ? 39.222 52.907 5.309 1.00 24.79 153 ARG A O 1
ATOM 662 N N . LYS A 1 100 ? 40.741 54.557 5.429 1.00 28.88 154 LYS A N 1
ATOM 663 C CA . LYS A 1 100 ? 40.046 55.388 4.455 1.00 35.15 154 LYS A CA 1
ATOM 664 C C . LYS A 1 100 ? 40.019 54.702 3.087 1.00 29.64 154 LYS A C 1
ATOM 665 O O . LYS A 1 100 ? 38.987 54.695 2.431 1.00 30.50 154 LYS A O 1
ATOM 671 N N . GLN A 1 101 ? 41.127 54.087 2.679 1.00 32.26 155 GLN A N 1
ATOM 672 C CA . GLN A 1 101 ? 41.136 53.335 1.420 1.00 32.69 155 GLN A CA 1
ATOM 673 C C . GLN A 1 101 ? 40.203 52.128 1.477 1.00 30.99 155 GLN A C 1
ATOM 674 O O . GLN A 1 101 ? 39.550 51.813 0.488 1.00 29.65 155 GLN A O 1
ATOM 680 N N . ALA A 1 102 ? 40.149 51.451 2.625 1.00 23.27 156 ALA A N 1
ATOM 681 C CA . ALA A 1 102 ? 39.247 50.315 2.780 1.00 22.20 156 ALA A CA 1
ATOM 682 C C . ALA A 1 102 ? 37.811 50.756 2.523 1.00 28.22 156 ALA A C 1
ATOM 683 O O . ALA A 1 102 ? 37.098 50.152 1.704 1.00 23.85 156 ALA A O 1
ATOM 685 N N . GLU A 1 103 ? 37.403 51.827 3.206 1.00 24.60 157 GLU A N 1
ATOM 686 C CA . GLU A 1 103 ? 36.038 52.333 3.091 1.00 26.01 157 GLU A CA 1
ATOM 687 C C . GLU A 1 103 ? 35.715 52.783 1.668 1.00 27.61 157 GLU A C 1
ATOM 688 O O . GLU A 1 103 ? 34.618 52.533 1.176 1.00 24.59 157 GLU A O 1
ATOM 694 N N . LYS A 1 104 ? 36.676 53.421 1.006 1.00 21.72 158 LYS A N 1
ATOM 695 C CA . LYS A 1 104 ? 36.442 53.957 -0.334 1.00 30.28 158 LYS A CA 1
ATOM 696 C C . LYS A 1 104 ? 36.402 52.874 -1.402 1.00 29.71 158 LYS A C 1
ATOM 697 O O . LYS A 1 104 ? 36.144 53.164 -2.565 1.00 28.60 158 LYS A O 1
ATOM 703 N N . ASN A 1 105 ? 36.634 51.626 -1.018 1.00 28.21 159 ASN A N 1
ATOM 704 C CA . ASN A 1 105 ? 36.588 50.553 -2.002 1.00 26.09 159 ASN A CA 1
ATOM 705 C C . ASN A 1 105 ? 35.420 49.603 -1.798 1.00 27.85 159 ASN A C 1
ATOM 706 O O . ASN A 1 105 ? 35.235 48.673 -2.573 1.00 27.58 159 ASN A O 1
ATOM 711 N N . ILE A 1 106 ? 34.620 49.848 -0.764 1.00 24.43 160 ILE A N 1
ATOM 712 C CA . ILE A 1 106 ? 33.456 49.016 -0.505 1.00 22.00 160 ILE A CA 1
ATOM 713 C C . ILE A 1 106 ? 32.452 49.079 -1.673 1.00 28.63 160 ILE A C 1
ATOM 714 O O . ILE A 1 106 ? 31.955 48.043 -2.129 1.00 22.93 160 ILE A O 1
ATOM 719 N N . SER A 1 107 ? 32.169 50.284 -2.168 1.00 24.72 161 SER A N 1
ATOM 720 C CA . SER A 1 107 ? 31.262 50.437 -3.305 1.00 30.35 161 SER A CA 1
ATOM 721 C C . SER A 1 107 ? 31.672 49.549 -4.503 1.00 29.23 161 SER A C 1
ATOM 722 O O . SER A 1 107 ? 30.843 48.829 -5.064 1.00 24.28 161 SER A O 1
ATOM 725 N N . LYS A 1 108 ? 32.952 49.571 -4.869 1.00 28.85 162 LYS A N 1
ATOM 726 C CA A LYS A 1 108 ? 33.388 48.785 -6.020 0.57 31.80 162 LYS A CA 1
ATOM 727 C CA B LYS A 1 108 ? 33.469 48.781 -5.989 0.43 31.50 162 LYS A CA 1
ATOM 728 C C . LYS A 1 108 ? 33.396 47.287 -5.702 1.00 26.80 162 LYS A C 1
ATOM 729 O O . LYS A 1 108 ? 33.157 46.471 -6.592 1.00 25.17 162 LYS A O 1
ATOM 740 N N . LEU A 1 109 ? 33.636 46.920 -4.445 1.00 21.66 163 LEU A N 1
ATOM 741 C CA . LEU A 1 109 ? 33.558 45.512 -4.053 1.00 22.36 163 LEU A CA 1
ATOM 742 C C . LEU A 1 109 ? 32.117 44.997 -4.224 1.00 22.41 163 LEU A C 1
ATOM 743 O O . LEU A 1 109 ? 31.890 43.918 -4.770 1.00 26.26 163 LEU A O 1
ATOM 748 N N . VAL A 1 110 ? 31.143 45.781 -3.775 1.00 22.07 164 VAL A N 1
ATOM 749 C CA . VAL A 1 110 ? 29.736 45.430 -3.980 1.00 21.71 164 VAL A CA 1
ATOM 750 C C . VAL A 1 110 ? 29.408 45.265 -5.484 1.00 25.15 164 VAL A C 1
ATOM 751 O O . VAL A 1 110 ? 28.733 44.312 -5.885 1.00 22.36 164 VAL A O 1
ATOM 755 N N . GLU A 1 111 ? 29.894 46.179 -6.317 1.00 23.29 165 GLU A N 1
ATOM 756 C CA . GLU A 1 111 ? 29.616 46.088 -7.752 1.00 26.80 165 GLU A CA 1
ATOM 757 C C . GLU A 1 111 ? 30.208 44.829 -8.356 1.00 24.90 165 GLU A C 1
ATOM 758 O O . GLU A 1 111 ? 29.591 44.194 -9.206 1.00 26.23 165 GLU A O 1
ATOM 764 N N . ALA A 1 112 ? 31.402 44.459 -7.915 1.00 24.54 166 ALA A N 1
ATOM 765 C CA . ALA A 1 112 ? 32.057 43.283 -8.471 1.00 25.38 166 ALA A CA 1
ATOM 766 C C . ALA A 1 112 ? 31.306 42.016 -8.073 1.00 28.90 166 ALA A C 1
ATOM 767 O O . ALA A 1 112 ? 31.210 41.072 -8.853 1.00 28.02 166 ALA A O 1
ATOM 769 N N . ILE A 1 113 ? 30.746 42.011 -6.868 1.00 27.17 167 ILE A N 1
ATOM 770 C CA . ILE A 1 113 ? 29.949 40.879 -6.413 1.00 23.55 167 ILE A CA 1
ATOM 771 C C . ILE A 1 113 ? 28.650 40.782 -7.216 1.00 22.91 167 ILE A C 1
ATOM 772 O O . ILE A 1 113 ? 28.223 39.684 -7.577 1.00 28.09 167 ILE A O 1
ATOM 777 N N . HIS A 1 114 ? 28.032 41.920 -7.525 1.00 25.75 168 HIS A N 1
ATOM 778 C CA . HIS A 1 114 ? 26.830 41.917 -8.367 1.00 25.80 168 HIS A CA 1
ATOM 779 C C . HIS A 1 114 ? 27.154 41.399 -9.776 1.00 29.79 168 HIS A C 1
ATOM 780 O O . HIS A 1 114 ? 26.384 40.621 -10.346 1.00 26.90 168 HIS A O 1
ATOM 787 N N . LYS A 1 115 ? 28.288 41.819 -10.331 1.00 25.57 169 LYS A N 1
ATOM 788 C CA . LYS A 1 115 ? 28.714 41.329 -11.652 1.00 27.88 169 LYS A CA 1
ATOM 789 C C . LYS A 1 115 ? 29.000 39.829 -11.640 1.00 31.08 169 LYS A C 1
ATOM 790 O O . LYS A 1 115 ? 28.616 39.114 -12.562 1.00 28.61 169 LYS A O 1
ATOM 796 N N . TYR A 1 116 ? 29.676 39.362 -10.592 1.00 26.58 170 TYR A N 1
ATOM 797 C CA . TYR A 1 116 ? 29.925 37.940 -10.394 1.00 24.08 170 TYR A CA 1
ATOM 798 C C . TYR A 1 116 ? 28.609 37.161 -10.360 1.00 25.77 170 TYR A C 1
ATOM 799 O O . TYR A 1 116 ? 28.436 36.172 -11.082 1.00 25.87 170 TYR A O 1
ATOM 808 N N . ALA A 1 117 ? 27.671 37.627 -9.542 1.00 22.35 171 ALA A N 1
ATOM 809 C CA . ALA A 1 117 ? 26.356 36.991 -9.431 1.00 24.23 171 ALA A CA 1
ATOM 810 C C . ALA A 1 117 ? 25.603 36.959 -10.757 1.00 24.55 171 ALA A C 1
ATOM 811 O O . ALA A 1 117 ? 24.969 35.961 -11.081 1.00 27.00 171 ALA A O 1
ATOM 813 N N . ASP A 1 118 ? 25.649 38.060 -11.503 1.00 26.23 172 ASP A N 1
ATOM 814 C CA . ASP A 1 118 ? 25.004 38.133 -12.811 1.00 29.46 172 ASP A CA 1
ATOM 815 C C . ASP A 1 118 ? 25.609 37.131 -13.780 1.00 32.76 172 ASP A C 1
ATOM 816 O O . ASP A 1 118 ? 24.894 36.503 -14.559 1.00 34.87 172 ASP A O 1
ATOM 821 N N . ALA A 1 119 ? 26.933 36.995 -13.738 1.00 31.90 173 ALA A N 1
ATOM 822 C CA . ALA A 1 119 ? 27.630 36.094 -14.649 1.00 37.54 173 ALA A CA 1
ATOM 823 C C . ALA A 1 119 ? 27.305 34.649 -14.299 1.00 39.71 173 ALA A C 1
ATOM 824 O O . ALA A 1 119 ? 27.092 33.824 -15.184 1.00 35.63 173 ALA A O 1
ATOM 826 N N . VAL A 1 120 ? 27.255 34.347 -13.006 1.00 32.38 174 VAL A N 1
ATOM 827 C CA . VAL A 1 120 ? 26.875 33.015 -12.553 1.00 30.74 174 VAL A CA 1
ATOM 828 C C . VAL A 1 120 ? 25.429 32.721 -12.954 1.00 32.50 174 VAL A C 1
ATOM 829 O O . VAL A 1 120 ? 25.122 31.655 -13.491 1.00 33.85 174 VAL A O 1
ATOM 833 N N . GLU A 1 121 ? 24.545 33.674 -12.683 1.00 29.08 175 GLU A N 1
ATOM 834 C CA . GLU A 1 121 ? 23.129 33.540 -13.005 1.00 37.62 175 GLU A CA 1
ATOM 835 C C . GLU A 1 121 ? 22.919 33.323 -14.502 1.00 41.42 175 GLU A C 1
ATOM 836 O O . GLU A 1 121 ? 22.030 32.580 -14.913 1.00 45.03 175 GLU A O 1
ATOM 842 N N . ASN A 1 122 ? 23.746 33.967 -15.315 1.00 37.16 176 ASN A N 1
ATOM 843 C CA . ASN A 1 122 ? 23.612 33.845 -16.760 1.00 41.85 176 ASN A CA 1
ATOM 844 C C . ASN A 1 122 ? 24.128 32.497 -17.250 1.00 48.92 176 ASN A C 1
ATOM 845 O O . ASN A 1 122 ? 23.586 31.929 -18.197 1.00 55.81 176 ASN A O 1
ATOM 850 N N . SER A 1 123 ? 25.173 31.987 -16.610 1.00 48.25 177 SER A N 1
ATOM 851 C CA . SER A 1 123 ? 25.773 30.727 -17.028 1.00 54.49 177 SER A CA 1
ATOM 852 C C . SER A 1 123 ? 24.832 29.557 -16.770 1.00 63.59 177 SER A C 1
ATOM 853 O O . SER A 1 123 ? 24.928 28.524 -17.429 1.00 65.65 177 SER A O 1
ATOM 856 N N . MET A 1 124 ? 23.926 29.725 -15.809 1.00 71.20 178 MET A N 1
ATOM 857 C CA . MET A 1 124 ? 22.963 28.681 -15.464 1.00 73.61 178 MET A CA 1
ATOM 858 C C . MET A 1 124 ? 21.947 28.467 -16.590 1.00 80.65 178 MET A C 1
ATOM 859 O O . MET A 1 124 ? 21.231 27.466 -16.602 1.00 88.65 178 MET A O 1
ATOM 864 N N . GLY A 1 125 ? 21.890 29.404 -17.534 1.00 79.36 179 GLY A N 1
ATOM 865 C CA . GLY A 1 125 ? 21.006 29.283 -18.681 1.00 80.39 179 GLY A CA 1
ATOM 866 C C . GLY A 1 125 ? 21.355 30.212 -19.830 1.00 80.13 179 GLY A C 1
ATOM 867 O O . GLY A 1 125 ? 22.232 29.914 -20.643 1.00 78.89 179 GLY A O 1
ATOM 868 N N . LEU B 1 19 ? 43.746 45.770 42.100 1.00 77.76 73 LEU B N 1
ATOM 869 C CA . LEU B 1 19 ? 42.862 44.640 41.828 1.00 76.61 73 LEU B CA 1
ATOM 870 C C . LEU B 1 19 ? 42.209 44.127 43.113 1.00 74.19 73 LEU B C 1
ATOM 871 O O . LEU B 1 19 ? 42.837 43.427 43.903 1.00 73.32 73 LEU B O 1
ATOM 873 N N . SER B 1 20 ? 40.942 44.480 43.308 1.00 72.29 74 SER B N 1
ATOM 874 C CA . SER B 1 20 ? 40.186 44.074 44.491 1.00 72.65 74 SER B CA 1
ATOM 875 C C . SER B 1 20 ? 39.931 42.566 44.534 1.00 64.49 74 SER B C 1
ATOM 876 O O . SER B 1 20 ? 40.108 41.871 43.526 1.00 57.14 74 SER B O 1
ATOM 879 N N . TYR B 1 21 ? 39.511 42.065 45.697 1.00 55.23 75 TYR B N 1
ATOM 880 C CA . TYR B 1 21 ? 39.088 40.669 45.814 1.00 50.37 75 TYR B CA 1
ATOM 881 C C . TYR B 1 21 ? 37.850 40.417 44.959 1.00 55.39 75 TYR B C 1
ATOM 882 O O . TYR B 1 21 ? 37.761 39.407 44.260 1.00 49.98 75 TYR B O 1
ATOM 891 N N . ASN B 1 22 ? 36.895 41.341 45.028 1.00 55.43 76 ASN B N 1
ATOM 892 C CA . ASN B 1 22 ? 35.653 41.222 44.276 1.00 54.50 76 ASN B CA 1
ATOM 893 C C . ASN B 1 22 ? 35.900 41.309 42.779 1.00 43.52 76 ASN B C 1
ATOM 894 O O . ASN B 1 22 ? 35.222 40.643 41.994 1.00 40.63 76 ASN B O 1
ATOM 899 N N . GLU B 1 23 ? 36.870 42.132 42.391 1.00 39.51 77 GLU B N 1
ATOM 900 C CA . GLU B 1 23 ? 37.254 42.258 40.992 1.00 46.60 77 GLU B CA 1
ATOM 901 C C . GLU B 1 23 ? 37.892 40.949 40.535 1.00 43.29 77 GLU B C 1
ATOM 902 O O . GLU B 1 23 ? 37.661 40.479 39.417 1.00 39.04 77 GLU B O 1
ATOM 904 N N . PHE B 1 24 ? 38.690 40.355 41.415 1.00 40.58 78 PHE B N 1
ATOM 905 C CA . PHE B 1 24 ? 39.331 39.082 41.116 1.00 41.25 78 PHE B CA 1
ATOM 906 C C . PHE B 1 24 ? 38.293 37.975 40.914 1.00 33.75 78 PHE B C 1
ATOM 907 O O . PHE B 1 24 ? 38.424 37.162 40.007 1.00 33.65 78 PHE B O 1
ATOM 915 N N . ILE B 1 25 ? 37.271 37.946 41.767 1.00 35.38 79 ILE B N 1
ATOM 916 C CA . ILE B 1 25 ? 36.195 36.974 41.635 1.00 35.08 79 ILE B CA 1
ATOM 917 C C . ILE B 1 25 ? 35.450 37.180 40.313 1.00 35.81 79 ILE B C 1
ATOM 918 O O . ILE B 1 25 ? 35.122 36.214 39.632 1.00 36.97 79 ILE B O 1
ATOM 923 N N . ARG B 1 26 ? 35.176 38.432 39.956 1.00 31.80 80 ARG B N 1
ATOM 924 C CA . ARG B 1 26 ? 34.451 38.714 38.715 1.00 35.56 80 ARG B CA 1
ATOM 925 C C . ARG B 1 26 ? 35.260 38.260 37.508 1.00 34.44 80 ARG B C 1
ATOM 926 O O . ARG B 1 26 ? 34.699 37.823 36.505 1.00 37.35 80 ARG B O 1
ATOM 934 N N . LYS B 1 27 ? 36.581 38.351 37.620 1.00 35.56 81 LYS B N 1
ATOM 935 C CA . LYS B 1 27 ? 37.487 37.864 36.583 1.00 35.16 81 LYS B CA 1
ATOM 936 C C . LYS B 1 27 ? 37.385 36.342 36.436 1.00 32.03 81 LYS B C 1
ATOM 937 O O . LYS B 1 27 ? 37.317 35.818 35.332 1.00 33.07 81 LYS B O 1
ATOM 943 N N . VAL B 1 28 ? 37.383 35.648 37.569 1.00 25.95 82 VAL B N 1
ATOM 944 C CA . VAL B 1 28 ? 37.276 34.201 37.604 1.00 25.87 82 VAL B CA 1
ATOM 945 C C . VAL B 1 28 ? 35.984 33.773 36.927 1.00 30.33 82 VAL B C 1
ATOM 946 O O . VAL B 1 28 ? 35.981 32.901 36.052 1.00 30.95 82 VAL B O 1
ATOM 950 N N . VAL B 1 29 ? 34.891 34.414 37.322 1.00 25.85 83 VAL B N 1
ATOM 951 C CA . VAL B 1 29 ? 33.577 34.112 36.772 1.00 29.45 83 VAL B CA 1
ATOM 952 C C . VAL B 1 29 ? 33.504 34.411 35.265 1.00 30.50 83 VAL B C 1
ATOM 953 O O . VAL B 1 29 ? 32.951 33.620 34.492 1.00 28.75 83 VAL B O 1
ATOM 957 N N . SER B 1 30 ? 34.067 35.535 34.835 1.00 26.72 84 SER B N 1
ATOM 958 C CA A SER B 1 30 ? 34.040 35.895 33.421 0.43 29.82 84 SER B CA 1
ATOM 959 C CA B SER B 1 30 ? 34.004 35.875 33.415 0.57 29.80 84 SER B CA 1
ATOM 960 C C . SER B 1 30 ? 34.877 34.921 32.593 1.00 30.27 84 SER B C 1
ATOM 961 O O . SER B 1 30 ? 34.500 34.552 31.478 1.00 28.85 84 SER B O 1
ATOM 966 N N . ASP B 1 31 ? 36.018 34.497 33.145 1.00 28.94 85 ASP B N 1
ATOM 967 C CA . ASP B 1 31 ? 36.878 33.523 32.454 1.00 29.39 85 ASP B CA 1
ATOM 968 C C . ASP B 1 31 ? 36.079 32.264 32.161 1.00 33.09 85 ASP B C 1
ATOM 969 O O . ASP B 1 31 ? 36.208 31.668 31.095 1.00 30.88 85 ASP B O 1
ATOM 974 N N . HIS B 1 32 ? 35.251 31.869 33.125 1.00 32.67 86 HIS B N 1
ATOM 975 C CA . HIS B 1 32 ? 34.434 30.669 33.000 1.00 30.92 86 HIS B CA 1
ATOM 976 C C . HIS B 1 32 ? 33.278 30.894 32.026 1.00 29.77 86 HIS B C 1
ATOM 977 O O . HIS B 1 32 ? 32.990 30.043 31.180 1.00 31.11 86 HIS B O 1
ATOM 984 N N . SER B 1 33 ? 32.633 32.050 32.134 1.00 27.21 87 SER B N 1
ATOM 985 C CA A SER B 1 33 ? 31.529 32.405 31.239 0.53 30.42 87 SER B CA 1
ATOM 986 C CA B SER B 1 33 ? 31.528 32.404 31.246 0.47 30.33 87 SER B CA 1
ATOM 987 C C . SER B 1 33 ? 31.936 32.417 29.767 1.00 30.63 87 SER B C 1
ATOM 988 O O . SER B 1 33 ? 31.121 32.116 28.886 1.00 30.00 87 SER B O 1
ATOM 993 N N . ILE B 1 34 ? 33.192 32.763 29.487 1.00 28.76 88 ILE B N 1
ATOM 994 C CA . ILE B 1 34 ? 33.676 32.742 28.109 1.00 29.81 88 ILE B CA 1
ATOM 995 C C . ILE B 1 34 ? 33.546 31.326 27.543 1.00 32.36 88 ILE B C 1
ATOM 996 O O . ILE B 1 34 ? 33.077 31.140 26.413 1.00 27.96 88 ILE B O 1
ATOM 1001 N N . GLN B 1 35 ? 33.939 30.337 28.344 1.00 29.90 89 GLN B N 1
ATOM 1002 C CA . GLN B 1 35 ? 33.874 28.928 27.943 1.00 29.15 89 GLN B CA 1
ATOM 1003 C C . GLN B 1 35 ? 32.436 28.419 27.795 1.00 31.58 89 GLN B C 1
ATOM 1004 O O . GLN B 1 35 ? 32.106 27.728 26.821 1.00 28.91 89 GLN B O 1
ATOM 1010 N N . GLU B 1 36 ? 31.585 28.749 28.760 1.00 28.18 90 GLU B N 1
ATOM 1011 C CA A GLU B 1 36 ? 30.196 28.313 28.703 0.50 31.69 90 GLU B CA 1
ATOM 1012 C CA B GLU B 1 36 ? 30.176 28.354 28.726 0.50 31.71 90 GLU B CA 1
ATOM 1013 C C . GLU B 1 36 ? 29.468 28.904 27.497 1.00 27.75 90 GLU B C 1
ATOM 1014 O O . GLU B 1 36 ? 28.750 28.187 26.793 1.00 31.18 90 GLU B O 1
ATOM 1025 N N . GLN B 1 37 ? 29.656 30.195 27.254 1.00 25.95 91 GLN B N 1
ATOM 1026 C CA . GLN B 1 37 ? 28.942 30.854 26.165 1.00 25.85 91 GLN B CA 1
ATOM 1027 C C . GLN B 1 37 ? 29.454 30.418 24.800 1.00 29.23 91 GLN B C 1
ATOM 1028 O O . GLN B 1 37 ? 28.674 30.288 23.868 1.00 30.44 91 GLN B O 1
ATOM 1034 N N . GLU B 1 38 ? 30.754 30.174 24.679 1.00 30.23 92 GLU B N 1
ATOM 1035 C CA . GLU B 1 38 ? 31.280 29.688 23.411 1.00 33.56 92 GLU B CA 1
ATOM 1036 C C . GLU B 1 38 ? 30.663 28.327 23.102 1.00 32.70 92 GLU B C 1
ATOM 1037 O O . GLU B 1 38 ? 30.333 28.023 21.955 1.00 28.51 92 GLU B O 1
ATOM 1043 N N . LYS B 1 39 ? 30.491 27.512 24.137 1.00 28.89 93 LYS B N 1
ATOM 1044 C CA . LYS B 1 39 ? 29.853 26.212 23.980 1.00 31.36 93 LYS B CA 1
ATOM 1045 C C . LYS B 1 39 ? 28.397 26.374 23.528 1.00 33.96 93 LYS B C 1
ATOM 1046 O O . LYS B 1 39 ? 27.930 25.662 22.630 1.00 27.06 93 LYS B O 1
ATOM 1052 N N . GLU B 1 40 ? 27.688 27.321 24.139 1.00 26.76 94 GLU B N 1
ATOM 1053 C CA . GLU B 1 40 ? 26.288 27.535 23.797 1.00 28.15 94 GLU B CA 1
ATOM 1054 C C . GLU B 1 40 ? 26.162 28.146 22.401 1.00 27.35 94 GLU B C 1
ATOM 1055 O O . GLU B 1 40 ? 25.203 27.869 21.684 1.00 29.51 94 GLU B O 1
ATOM 1061 N N . ILE B 1 41 ? 27.135 28.961 22.009 1.00 27.99 95 ILE B N 1
ATOM 1062 C CA . ILE B 1 41 ? 27.111 29.575 20.682 1.00 27.34 95 ILE B CA 1
ATOM 1063 C C . ILE B 1 41 ? 27.284 28.506 19.604 1.00 27.02 95 ILE B C 1
ATOM 1064 O O . ILE B 1 41 ? 26.629 28.552 18.558 1.00 28.75 95 ILE B O 1
ATOM 1069 N N . ARG B 1 42 ? 28.149 27.528 19.860 1.00 27.14 96 ARG B N 1
ATOM 1070 C CA . ARG B 1 42 ? 28.341 26.437 18.905 1.00 31.20 96 ARG B CA 1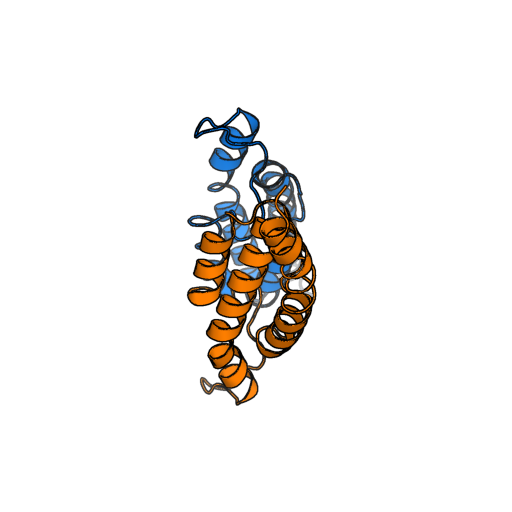
ATOM 1071 C C . ARG B 1 42 ? 27.098 25.555 18.799 1.00 28.09 96 ARG B C 1
ATOM 1072 O O . ARG B 1 42 ? 26.691 25.175 17.695 1.00 28.38 96 ARG B O 1
ATOM 1080 N N . ARG B 1 43 ? 26.482 25.250 19.939 1.00 23.90 97 ARG B N 1
ATOM 1081 C CA . ARG B 1 43 ? 25.253 24.462 19.962 1.00 28.52 97 ARG B CA 1
ATOM 1082 C C . ARG B 1 43 ? 24.130 25.151 19.175 1.00 27.33 97 ARG B C 1
ATOM 1083 O O . ARG B 1 43 ? 23.459 24.533 18.347 1.00 29.05 97 ARG B O 1
ATOM 1091 N N . LEU B 1 44 ? 23.940 26.440 19.434 1.00 23.71 98 LEU B N 1
ATOM 1092 C CA . LEU B 1 44 ? 22.911 27.225 18.757 1.00 24.99 98 LEU B CA 1
ATOM 1093 C C . LEU B 1 44 ? 23.251 27.468 17.278 1.00 29.02 98 LEU B C 1
ATOM 1094 O O . LEU B 1 44 ? 22.355 27.525 16.433 1.00 26.55 98 LEU B O 1
ATOM 1099 N N . SER B 1 45 ? 24.536 27.603 16.965 1.00 22.78 99 SER B N 1
ATOM 1100 C CA . SER B 1 45 ? 24.947 27.765 15.567 1.00 25.76 99 SER B CA 1
ATOM 1101 C C . SER B 1 45 ? 24.641 26.511 14.744 1.00 25.17 99 SER B C 1
ATOM 1102 O O . SER B 1 45 ? 24.331 26.596 13.553 1.00 26.10 99 SER B O 1
ATOM 1105 N N . GLN B 1 46 ? 24.738 25.350 15.381 1.00 27.38 100 GLN B N 1
ATOM 1106 C CA . GLN B 1 46 ? 24.349 24.093 14.754 1.00 25.71 100 GLN B CA 1
ATOM 1107 C C . GLN B 1 46 ? 22.856 24.087 14.435 1.00 30.60 100 GLN B C 1
ATOM 1108 O O . GLN B 1 46 ? 22.438 23.611 13.383 1.00 27.59 100 GLN B O 1
ATOM 1114 N N . ILE B 1 47 ? 22.055 24.626 15.348 1.00 28.18 101 ILE B N 1
ATOM 1115 C CA . ILE B 1 47 ? 20.613 24.706 15.143 1.00 29.34 101 ILE B CA 1
ATOM 1116 C C . ILE B 1 47 ? 20.281 25.716 14.057 1.00 26.62 101 ILE B C 1
ATOM 1117 O O . ILE B 1 47 ? 19.422 25.470 13.211 1.00 24.27 101 ILE B O 1
ATOM 1122 N N . VAL B 1 48 ? 20.982 26.846 14.067 1.00 26.23 102 VAL B N 1
ATOM 1123 C CA . VAL B 1 48 ? 20.637 27.938 13.181 1.00 23.70 102 VAL B CA 1
ATOM 1124 C C . VAL B 1 48 ? 21.213 27.760 11.762 1.00 26.14 102 VAL B C 1
ATOM 1125 O O . VAL B 1 48 ? 20.511 28.074 10.803 1.00 22.91 102 VAL B O 1
ATOM 1129 N N . PHE B 1 49 ? 22.442 27.254 11.599 1.00 23.73 103 PHE B N 1
ATOM 1130 C CA . PHE B 1 49 ? 23.082 27.426 10.283 1.00 26.66 103 PHE B CA 1
ATOM 1131 C C . PHE B 1 49 ? 23.445 26.284 9.290 1.00 40.45 103 PHE B C 1
ATOM 1132 O O . PHE B 1 49 ? 23.749 26.615 8.154 1.00 61.95 103 PHE B O 1
ATOM 1140 N N . GLY B 1 50 ? 23.474 24.995 9.601 1.00 43.35 104 GLY B N 1
ATOM 1141 C CA . GLY B 1 50 ? 23.624 24.383 10.888 1.00 31.21 104 GLY B CA 1
ATOM 1142 C C . GLY B 1 50 ? 25.042 23.819 10.846 1.00 37.27 104 GLY B C 1
ATOM 1143 O O . GLY B 1 50 ? 25.358 22.769 10.278 1.00 33.42 104 GLY B O 1
ATOM 1144 N N . ASN B 1 51 ? 25.922 24.590 11.440 1.00 29.76 105 ASN B N 1
ATOM 1145 C CA . ASN B 1 51 ? 27.339 24.341 11.423 1.00 27.45 105 ASN B CA 1
ATOM 1146 C C . ASN B 1 51 ? 27.748 25.004 12.709 1.00 22.66 105 ASN B C 1
ATOM 1147 O O . ASN B 1 51 ? 27.539 26.195 12.868 1.00 23.84 105 ASN B O 1
ATOM 1152 N N . GLN B 1 52 ? 28.285 24.240 13.649 1.00 23.91 106 GLN B N 1
ATOM 1153 C CA . GLN B 1 52 ? 28.569 24.806 14.955 1.00 26.76 106 GLN B CA 1
ATOM 1154 C C . GLN B 1 52 ? 29.716 25.805 14.880 1.00 29.01 106 GLN B C 1
ATOM 1155 O O . GLN B 1 52 ? 29.889 26.627 15.764 1.00 25.60 106 GLN B O 1
ATOM 1161 N N . ASN B 1 53 ? 30.468 25.772 13.791 1.00 27.21 107 ASN B N 1
ATOM 1162 C CA A ASN B 1 53 ? 31.612 26.662 13.647 0.52 29.16 107 ASN B CA 1
ATOM 1163 C CA B ASN B 1 53 ? 31.619 26.653 13.645 0.48 29.13 107 ASN B CA 1
ATOM 1164 C C . ASN B 1 53 ? 31.295 27.859 12.761 1.00 25.07 107 ASN B C 1
ATOM 1165 O O . ASN B 1 53 ? 32.186 28.621 12.402 1.00 26.38 107 ASN B O 1
ATOM 1174 N N . GLN B 1 54 ? 30.019 28.033 12.423 1.00 21.89 108 GLN B N 1
ATOM 1175 C CA . GLN B 1 54 ? 29.642 29.019 11.395 1.00 24.77 108 GLN B CA 1
ATOM 1176 C C . GLN B 1 54 ? 30.132 30.432 11.675 1.00 28.49 108 GLN B C 1
ATOM 1177 O O . GLN B 1 54 ? 30.534 31.153 10.759 1.00 25.69 108 GLN B O 1
ATOM 1183 N N . LEU B 1 55 ? 30.106 30.830 12.939 1.00 23.77 109 LEU B N 1
ATOM 1184 C CA . LEU B 1 55 ? 30.433 32.207 13.278 1.00 22.48 109 LEU B CA 1
ATOM 1185 C C . LEU B 1 55 ? 31.812 32.360 13.918 1.00 24.87 109 LEU B C 1
ATOM 1186 O O . LEU B 1 55 ? 32.036 33.293 14.689 1.00 25.33 109 LEU B O 1
ATOM 1191 N N . ALA B 1 56 ? 32.729 31.455 13.590 1.00 26.63 110 ALA B N 1
ATOM 1192 C CA . ALA B 1 56 ? 34.065 31.458 14.184 1.00 31.75 110 ALA B CA 1
ATOM 1193 C C . ALA B 1 56 ? 34.784 32.771 13.922 1.00 25.92 110 ALA B C 1
ATOM 1194 O O . ALA B 1 56 ? 35.451 33.299 14.804 1.00 23.90 110 ALA B O 1
ATOM 1196 N N . ASN B 1 57 ? 34.662 33.284 12.703 1.00 21.78 111 ASN B N 1
ATOM 1197 C CA . ASN B 1 57 ? 35.257 34.576 12.377 1.00 23.41 111 ASN B CA 1
ATOM 1198 C C . ASN B 1 57 ? 34.729 35.670 13.298 1.00 25.70 111 ASN B C 1
ATOM 1199 O O . ASN B 1 57 ? 35.501 36.454 13.852 1.00 27.81 111 ASN B O 1
ATOM 1204 N N . GLN B 1 58 ? 33.411 35.706 13.466 1.00 25.13 112 GLN B N 1
ATOM 1205 C CA . GLN B 1 58 ? 32.780 36.773 14.225 1.00 25.37 112 GLN B CA 1
ATOM 1206 C C . GLN B 1 58 ? 33.136 36.659 15.715 1.00 29.17 112 GLN B C 1
ATOM 1207 O O . GLN B 1 58 ? 33.311 37.668 16.391 1.00 28.74 112 GLN B O 1
ATOM 1213 N N . LEU B 1 59 ? 33.254 35.428 16.207 1.00 22.29 113 LEU B N 1
ATOM 1214 C CA . LEU B 1 59 ? 33.600 35.177 17.599 1.00 24.52 113 LEU B CA 1
ATOM 1215 C C . LEU B 1 59 ? 35.021 35.652 17.895 1.00 29.33 113 LEU B C 1
ATOM 1216 O O . LEU B 1 59 ? 35.280 36.274 18.922 1.00 26.54 113 LEU B O 1
ATOM 1221 N N . SER B 1 60 ? 35.937 35.343 16.983 1.00 30.13 114 SER B N 1
ATOM 1222 C CA . SER B 1 60 ? 37.311 35.813 17.081 1.00 34.83 114 SER B CA 1
ATOM 1223 C C . SER B 1 60 ? 37.381 37.347 17.045 1.00 31.94 114 SER B C 1
ATOM 1224 O O . SER B 1 60 ? 38.103 37.954 17.826 1.00 30.70 114 SER B O 1
ATOM 1227 N N . GLN B 1 61 ? 36.618 37.948 16.132 1.00 24.94 115 GLN B N 1
ATOM 1228 C CA . GLN B 1 61 ? 36.512 39.404 15.985 1.00 25.75 115 GLN B CA 1
ATOM 1229 C C . GLN B 1 61 ? 36.024 40.058 17.271 1.00 28.10 115 GLN B C 1
ATOM 1230 O O . GLN B 1 61 ? 36.615 41.025 17.764 1.00 30.01 115 GLN B O 1
ATOM 1236 N N . ILE B 1 62 ? 34.939 39.517 17.815 1.00 27.31 116 ILE B N 1
ATOM 1237 C CA . ILE B 1 62 ? 34.371 40.018 19.066 1.00 26.14 116 ILE B CA 1
ATOM 1238 C C . ILE B 1 62 ? 35.332 39.805 20.236 1.00 28.88 11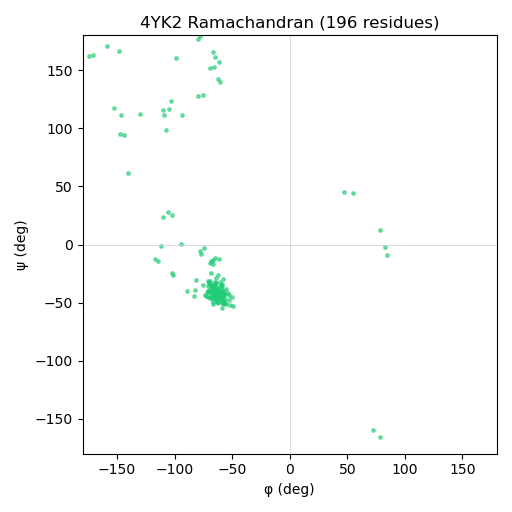6 ILE B C 1
ATOM 1239 O O . ILE B 1 62 ? 35.458 40.667 21.098 1.00 29.33 116 ILE B O 1
ATOM 1244 N N . HIS B 1 63 ? 36.026 38.673 20.262 1.00 28.50 117 HIS B N 1
ATOM 1245 C CA . HIS B 1 63 ? 36.979 38.406 21.344 1.00 29.36 117 HIS B CA 1
ATOM 1246 C C . HIS B 1 63 ? 38.066 39.489 21.390 1.00 36.11 117 HIS B C 1
ATOM 1247 O O . HIS B 1 63 ? 38.459 39.927 22.471 1.00 28.47 117 HIS B O 1
ATOM 1254 N N . GLU B 1 64 ? 38.521 39.946 20.223 1.00 30.60 118 GLU B N 1
ATOM 1255 C CA . GLU B 1 64 ? 39.547 40.989 20.174 1.00 35.14 118 GLU B CA 1
ATOM 1256 C C . GLU B 1 64 ? 38.977 42.394 20.366 1.00 34.15 118 GLU B C 1
ATOM 1257 O O . GLU B 1 64 ? 39.660 43.274 20.883 1.00 31.86 118 GLU B O 1
ATOM 1263 N N . ASN B 1 65 ? 37.735 42.605 19.947 1.00 33.28 119 ASN B N 1
ATOM 1264 C CA . ASN B 1 65 ? 37.051 43.867 20.218 1.00 38.86 119 ASN B CA 1
ATOM 1265 C C . ASN B 1 65 ? 35.558 43.633 20.391 1.00 32.83 119 ASN B C 1
ATOM 1266 O O . ASN B 1 65 ? 34.815 43.598 19.411 1.00 30.49 119 ASN B O 1
ATOM 1271 N N . PRO B 1 66 ? 35.111 43.489 21.647 1.00 30.48 120 PRO B N 1
ATOM 1272 C CA . PRO B 1 66 ? 33.700 43.226 21.959 1.00 29.08 120 PRO B CA 1
ATOM 1273 C C . PRO B 1 66 ? 32.742 44.321 21.513 1.00 32.78 120 PRO B C 1
ATOM 1274 O O . PRO B 1 66 ? 31.543 44.080 21.516 1.00 35.36 120 PRO B O 1
ATOM 1278 N N . SER B 1 67 ? 33.251 45.490 21.135 1.00 33.31 121 SER B N 1
ATOM 1279 C CA A SER B 1 67 ? 32.405 46.576 20.662 0.63 34.11 121 SER B CA 1
ATOM 1280 C CA B SER B 1 67 ? 32.392 46.569 20.671 0.37 34.26 121 SER B CA 1
ATOM 1281 C C . SER B 1 67 ? 31.760 46.253 19.310 1.00 33.25 121 SER B C 1
ATOM 1282 O O . SER B 1 67 ? 30.836 46.938 18.881 1.00 34.50 121 SER B O 1
ATOM 1287 N N . PHE B 1 68 ? 32.257 45.222 18.629 1.00 29.03 122 PHE B N 1
ATOM 1288 C CA . PHE B 1 68 ? 31.684 44.807 17.339 1.00 26.28 122 PHE B CA 1
ATOM 1289 C C . PHE B 1 68 ? 30.391 44.012 17.541 1.00 29.93 122 PHE B C 1
ATOM 1290 O O . PHE B 1 68 ? 29.707 43.650 16.574 1.00 27.34 122 PHE B O 1
ATOM 1298 N N . THR B 1 69 ? 30.062 43.731 18.798 1.00 29.22 123 THR B N 1
ATOM 1299 C CA . THR B 1 69 ? 28.934 42.853 19.106 1.00 28.03 123 THR B CA 1
ATOM 1300 C C . THR B 1 69 ? 27.594 43.371 18.574 1.00 27.44 123 THR B C 1
ATOM 1301 O O . THR B 1 69 ? 26.804 42.606 18.025 1.00 27.82 123 THR B O 1
ATOM 1305 N N . LYS B 1 70 ? 27.356 44.669 18.727 1.00 28.72 124 LYS B N 1
ATOM 1306 C CA . LYS B 1 70 ? 26.112 45.294 18.288 1.00 33.05 124 LYS B CA 1
ATOM 1307 C C . LYS B 1 70 ? 25.905 45.141 16.782 1.00 30.29 124 LYS B C 1
ATOM 1308 O O . LYS B 1 70 ? 24.820 44.786 16.323 1.00 29.82 124 LYS B O 1
ATOM 1314 N N . ILE B 1 71 ? 26.955 45.399 16.014 1.00 27.03 125 ILE B N 1
ATOM 1315 C CA . ILE B 1 71 ? 26.859 45.333 14.558 1.00 28.52 125 ILE B CA 1
ATOM 1316 C C . ILE B 1 71 ? 26.527 43.908 14.120 1.00 27.64 125 ILE B C 1
ATOM 1317 O O . ILE B 1 71 ? 25.603 43.666 13.337 1.00 27.79 125 ILE B O 1
ATOM 1322 N N . ILE B 1 72 ? 27.274 42.964 14.663 1.00 24.91 126 ILE B N 1
ATOM 1323 C CA . ILE B 1 72 ? 27.118 41.565 14.324 1.00 25.55 126 ILE B CA 1
ATOM 1324 C C . ILE B 1 72 ? 25.747 41.027 14.746 1.00 25.36 126 ILE B C 1
ATOM 1325 O O . ILE B 1 72 ? 25.107 40.300 13.978 1.00 24.77 126 ILE B O 1
ATOM 1330 N N . SER B 1 73 ? 25.299 41.389 15.951 1.00 21.66 127 SER B N 1
ATOM 1331 C CA . SER B 1 73 ? 23.996 40.957 16.462 1.00 27.06 127 SER B CA 1
ATOM 1332 C C . SER B 1 73 ? 22.863 41.467 15.601 1.00 24.98 127 SER B C 1
ATOM 1333 O O . SER B 1 73 ? 21.894 40.756 15.362 1.00 32.57 127 SER B O 1
ATOM 1336 N N . ASN B 1 74 ? 22.974 42.725 15.184 1.00 28.64 128 ASN B N 1
ATOM 1337 C CA . ASN B 1 74 ? 21.980 43.334 14.313 1.00 31.64 128 ASN B CA 1
ATOM 1338 C C . ASN B 1 74 ? 21.839 42.544 13.008 1.00 27.69 128 ASN B C 1
ATOM 1339 O O . ASN B 1 74 ? 20.737 42.196 12.591 1.00 26.15 128 ASN B O 1
ATOM 1344 N N . THR B 1 75 ? 22.965 42.245 12.374 1.00 27.68 129 THR B N 1
ATOM 1345 C CA . THR B 1 75 ? 22.938 41.479 11.133 1.00 26.98 129 THR B CA 1
ATOM 1346 C C . THR B 1 75 ? 22.371 40.088 11.398 1.00 25.88 129 THR B C 1
ATOM 1347 O O . THR B 1 75 ? 21.575 39.567 10.627 1.00 25.62 129 THR B O 1
ATOM 1351 N N . LEU B 1 76 ? 22.754 39.498 12.522 1.00 27.07 130 LEU B N 1
ATOM 1352 C CA . LEU B 1 76 ? 22.260 38.169 12.876 1.00 27.34 130 LEU B CA 1
ATOM 1353 C C . LEU B 1 76 ? 20.735 38.171 13.028 1.00 30.23 130 LEU B C 1
ATOM 1354 O O . LEU B 1 76 ? 20.046 37.280 12.532 1.00 29.64 130 LEU B O 1
ATOM 1359 N N . THR B 1 77 ? 20.216 39.189 13.702 1.00 32.96 131 THR B N 1
ATOM 1360 C CA . THR B 1 77 ? 18.775 39.332 13.919 1.00 31.14 131 THR B CA 1
ATOM 1361 C C . THR B 1 77 ? 17.991 39.610 12.630 1.00 35.45 131 THR B C 1
ATOM 1362 O O . THR B 1 77 ? 16.966 38.980 12.373 1.00 32.83 131 THR B O 1
ATOM 1366 N N . ASN B 1 78 ? 18.483 40.545 11.821 1.00 31.55 132 ASN B N 1
ATOM 1367 C CA . ASN B 1 78 ? 17.724 41.047 10.679 1.00 33.30 132 ASN B CA 1
ATOM 1368 C C . ASN B 1 78 ? 18.138 40.502 9.312 1.00 32.24 132 ASN B C 1
ATOM 1369 O O . ASN B 1 78 ? 17.332 40.509 8.378 1.00 31.72 132 ASN B O 1
ATOM 1374 N N . SER B 1 79 ? 19.383 40.059 9.177 1.00 26.72 133 SER B N 1
ATOM 1375 C CA . SER B 1 79 ? 19.830 39.419 7.927 1.00 26.58 133 SER B CA 1
ATOM 1376 C C . SER B 1 79 ? 20.738 38.239 8.193 1.00 27.94 133 SER B C 1
ATOM 1377 O O . SER B 1 79 ? 21.898 38.253 7.762 1.00 24.70 133 SER B O 1
ATOM 1380 N N . PRO B 1 80 ? 20.228 37.212 8.895 1.00 30.26 134 PRO B N 1
ATOM 1381 C CA . PRO B 1 80 ? 21.123 36.111 9.269 1.00 24.66 134 PRO B CA 1
ATOM 1382 C C . PRO B 1 80 ? 21.696 35.385 8.055 1.00 25.52 134 PRO B C 1
ATOM 1383 O O . PRO B 1 80 ? 22.779 34.824 8.149 1.00 24.17 134 PRO B O 1
ATOM 1387 N N . GLU B 1 81 ? 21.002 35.403 6.925 1.00 24.62 135 GLU B N 1
ATOM 1388 C CA A GLU B 1 81 ? 21.513 34.637 5.796 0.55 23.22 135 GLU B CA 1
ATOM 1389 C CA B GLU B 1 81 ? 21.448 34.710 5.721 0.45 23.21 135 GLU B CA 1
ATOM 1390 C C . GLU B 1 81 ? 22.683 35.372 5.120 1.00 22.43 135 GLU B C 1
ATOM 1391 O O . GLU B 1 81 ? 23.287 34.852 4.188 1.00 26.01 135 GLU B O 1
ATOM 1402 N N . SER B 1 82 ? 23.055 36.533 5.656 1.00 23.37 136 SER B N 1
ATOM 1403 C CA . SER B 1 82 ? 24.307 37.189 5.284 1.00 23.90 136 SER B CA 1
ATOM 1404 C C . SER B 1 82 ? 25.513 36.343 5.689 1.00 23.38 136 SER B C 1
ATOM 1405 O O . SER B 1 82 ? 26.566 36.414 5.062 1.00 21.71 136 SER B O 1
ATOM 1408 N N . PHE B 1 83 ? 25.363 35.554 6.750 1.00 19.26 137 PHE B N 1
ATOM 1409 C CA . PHE B 1 83 ? 26.475 34.749 7.239 1.00 21.60 137 PHE B CA 1
ATOM 1410 C C . PHE B 1 83 ? 26.486 33.389 6.541 1.00 23.27 137 PHE B C 1
ATOM 1411 O O . PHE B 1 83 ? 27.544 32.878 6.184 1.00 25.40 137 PHE B O 1
ATOM 1419 N N . ALA B 1 84 ? 25.297 32.820 6.353 1.00 19.22 138 ALA B N 1
ATOM 1420 C CA . ALA B 1 84 ? 25.126 31.523 5.701 1.00 24.23 138 ALA B CA 1
ATOM 1421 C C . ALA B 1 84 ? 23.645 31.255 5.539 1.00 26.50 138 ALA B C 1
ATOM 1422 O O . ALA B 1 84 ? 22.826 31.879 6.209 1.00 25.28 138 ALA B O 1
ATOM 1424 N N . LYS B 1 85 ? 23.294 30.323 4.663 1.00 23.04 139 LYS B N 1
ATOM 1425 C CA . LYS B 1 85 ? 21.899 29.902 4.537 1.00 23.67 139 LYS B CA 1
ATOM 1426 C C . LYS B 1 85 ? 21.428 29.285 5.861 1.00 23.48 139 LYS B C 1
ATOM 1427 O O . LYS B 1 85 ? 22.193 28.603 6.534 1.00 24.74 139 LYS B O 1
ATOM 1433 N N . LEU B 1 86 ? 20.180 29.541 6.240 1.00 24.79 140 LEU B N 1
ATOM 1434 C CA . LEU B 1 86 ? 19.633 28.970 7.469 1.00 26.02 140 LEU B CA 1
ATOM 1435 C C . LEU B 1 86 ? 19.529 27.467 7.323 1.00 32.22 140 LEU B C 1
ATOM 1436 O O . LEU B 1 86 ? 19.401 26.959 6.211 1.00 26.09 140 LEU B O 1
ATOM 1441 N N . ALA B 1 87 ? 19.600 26.758 8.441 1.00 27.65 141 ALA B N 1
ATOM 1442 C CA . ALA B 1 87 ? 19.418 25.315 8.424 1.00 31.76 141 ALA B CA 1
ATOM 1443 C C . ALA B 1 87 ? 17.990 24.964 7.997 1.00 33.61 141 ALA B C 1
ATOM 1444 O O . ALA B 1 87 ? 17.086 25.806 8.059 1.00 30.51 141 ALA B O 1
ATOM 1446 N N . GLY B 1 88 ? 17.791 23.720 7.574 1.00 30.41 142 GLY B N 1
ATOM 1447 C CA . GLY B 1 88 ? 16.503 23.283 7.056 1.00 26.94 142 GLY B CA 1
ATOM 1448 C C . GLY B 1 88 ? 16.219 23.856 5.678 1.00 32.31 142 GLY B C 1
ATOM 1449 O O . GLY B 1 88 ? 17.139 24.292 4.988 1.00 33.16 142 GLY B O 1
ATOM 1450 N N . SER B 1 89 ? 14.944 23.881 5.288 1.00 28.34 143 SER B N 1
ATOM 1451 C CA . SER B 1 89 ? 14.562 24.448 4.005 1.00 32.94 143 SER B CA 1
ATOM 1452 C C . SER B 1 89 ? 13.094 24.868 3.903 1.00 34.54 143 SER B C 1
ATOM 1453 O O . SER B 1 89 ? 12.269 24.604 4.793 1.00 30.77 143 SER B O 1
ATOM 1456 N N . LYS B 1 90 ? 12.811 25.562 2.805 1.00 38.24 144 LYS B N 1
ATOM 1457 C CA . LYS B 1 90 ? 11.469 25.896 2.349 1.00 43.29 144 LYS B CA 1
ATOM 1458 C C . LYS B 1 90 ? 11.105 25.010 1.164 1.00 43.80 144 LYS B C 1
ATOM 1459 O O . LYS B 1 90 ? 11.742 25.091 0.115 1.00 40.25 144 LYS B O 1
ATOM 1465 N N . THR B 1 91 ? 10.085 24.176 1.320 1.00 38.55 145 THR B N 1
ATOM 1466 C CA . THR B 1 91 ? 9.644 23.314 0.231 1.00 40.10 145 THR B CA 1
ATOM 1467 C C . THR B 1 91 ? 8.281 23.784 -0.279 1.00 42.23 145 THR B C 1
ATOM 1468 O O . THR B 1 91 ? 7.290 23.755 0.460 1.00 40.09 145 THR B O 1
ATOM 1472 N N . PHE B 1 92 ? 8.251 24.222 -1.538 1.00 37.26 146 PHE B N 1
ATOM 1473 C CA . PHE B 1 92 ? 7.081 24.880 -2.127 1.00 39.31 146 PHE B CA 1
ATOM 1474 C C . PHE B 1 92 ? 6.520 25.956 -1.198 1.00 41.51 146 PHE B C 1
ATOM 1475 O O . PHE B 1 92 ? 5.310 26.033 -0.974 1.00 45.05 146 PHE B O 1
ATOM 1483 N N . GLY B 1 93 ? 7.413 26.765 -0.640 1.00 38.50 147 GLY B N 1
ATOM 1484 C CA . GLY B 1 93 ? 7.017 27.863 0.220 1.00 41.65 147 GLY B CA 1
ATOM 1485 C C . GLY B 1 93 ? 6.733 27.501 1.668 1.00 46.37 147 GLY B C 1
ATOM 1486 O O . GLY B 1 93 ? 6.413 28.375 2.474 1.00 45.54 147 GLY B O 1
ATOM 1487 N N . ILE B 1 94 ? 6.835 26.220 2.010 1.00 40.81 148 ILE B N 1
ATOM 1488 C CA . ILE B 1 94 ? 6.595 25.805 3.391 1.00 32.22 148 ILE B CA 1
ATOM 1489 C C . ILE B 1 94 ? 7.916 25.534 4.112 1.00 36.35 148 ILE B C 1
ATOM 1490 O O . ILE B 1 94 ? 8.718 2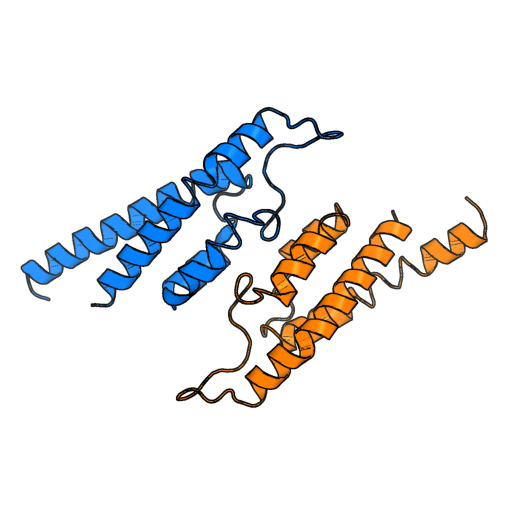4.709 3.668 1.00 35.60 148 ILE B O 1
ATOM 1495 N N . LYS B 1 95 ? 8.138 26.220 5.232 1.00 35.62 149 LYS B N 1
ATOM 1496 C CA . LYS B 1 95 ? 9.320 25.967 6.056 1.00 28.71 149 LYS B CA 1
ATOM 1497 C C . LYS B 1 95 ? 9.162 24.671 6.843 1.00 31.64 149 LYS B C 1
ATOM 1498 O O . LYS B 1 95 ? 8.162 24.492 7.535 1.00 38.51 149 LYS B O 1
ATOM 1504 N N . ASN B 1 96 ? 10.144 23.774 6.771 1.00 31.22 150 ASN B N 1
ATOM 1505 C CA . ASN B 1 96 ? 10.057 22.564 7.578 1.00 28.89 150 ASN B CA 1
ATOM 1506 C C . ASN B 1 96 ? 10.470 22.860 9.018 1.00 34.41 150 ASN B C 1
ATOM 1507 O O . ASN B 1 96 ? 10.852 23.987 9.348 1.00 31.96 150 ASN B O 1
ATOM 1512 N N . SER B 1 97 ? 10.376 21.848 9.874 1.00 34.21 151 SER B N 1
ATOM 1513 C CA . SER B 1 97 ? 10.598 22.037 11.299 1.00 38.96 151 SER B CA 1
ATOM 1514 C C . SER B 1 97 ? 12.042 22.440 11.584 1.00 32.32 151 SER B C 1
ATOM 1515 O O . SER B 1 97 ? 12.309 23.207 12.507 1.00 32.34 151 SER B O 1
ATOM 1518 N N . LYS B 1 98 ? 12.965 21.951 10.766 1.00 34.31 152 LYS B N 1
ATOM 1519 C CA . LYS B 1 98 ? 14.359 22.350 10.892 1.00 40.59 152 LYS B CA 1
ATOM 1520 C C . LYS B 1 98 ? 14.542 23.852 10.640 1.00 32.23 152 LYS B C 1
ATOM 1521 O O . LYS B 1 98 ? 15.272 24.513 11.368 1.00 28.97 152 LYS B O 1
ATOM 1527 N N . ARG B 1 99 ? 13.879 24.388 9.618 1.00 28.91 153 ARG B N 1
ATOM 1528 C CA . ARG B 1 99 ? 13.993 25.815 9.315 1.00 30.98 153 ARG B CA 1
ATOM 1529 C C . ARG B 1 99 ? 13.301 26.662 10.388 1.00 31.55 153 ARG B C 1
ATOM 1530 O O . ARG B 1 99 ? 13.801 27.723 10.777 1.00 25.26 153 ARG B O 1
ATOM 1538 N N . LYS B 1 100 ? 12.153 26.189 10.863 1.00 33.49 154 LYS B N 1
ATOM 1539 C CA . LYS B 1 100 ? 11.422 26.887 11.917 1.00 32.94 154 LYS B CA 1
ATOM 1540 C C . LYS B 1 100 ? 12.252 26.952 13.204 1.00 29.28 154 LYS B C 1
ATOM 1541 O O . LYS B 1 100 ? 12.327 27.994 13.850 1.00 29.94 154 LYS B O 1
ATOM 1547 N N . GLN B 1 101 ? 12.882 25.839 13.566 1.00 28.38 155 GLN B N 1
ATOM 1548 C CA . GLN B 1 101 ? 13.755 25.801 14.738 1.00 30.18 155 GLN B CA 1
ATOM 1549 C C . GLN B 1 101 ? 14.943 26.749 14.576 1.00 31.23 155 GLN B C 1
ATOM 1550 O O . GLN B 1 101 ? 15.344 27.421 15.522 1.00 31.01 155 GLN B O 1
ATOM 1556 N N . ALA B 1 102 ? 15.495 26.802 13.368 1.00 23.65 156 ALA B N 1
ATOM 1557 C CA . ALA B 1 102 ? 16.594 27.713 13.074 1.00 26.29 156 ALA B CA 1
ATOM 1558 C C . ALA B 1 102 ? 16.178 29.157 13.327 1.00 32.06 156 ALA B C 1
ATOM 1559 O O . ALA B 1 102 ? 16.888 29.899 14.001 1.00 28.42 156 ALA B O 1
ATOM 1561 N N . GLU B 1 103 ? 15.015 29.547 12.808 1.00 22.85 157 GLU B N 1
ATOM 1562 C CA . GLU B 1 103 ? 14.558 30.929 12.949 1.00 28.13 157 GLU B CA 1
ATOM 1563 C C . GLU B 1 103 ? 14.228 31.275 14.401 1.00 27.23 157 GLU B C 1
ATOM 1564 O O . GLU B 1 103 ? 14.547 32.363 14.874 1.00 25.61 157 GLU B O 1
ATOM 1570 N N . LYS B 1 104 ? 13.594 30.337 15.093 1.00 29.75 158 LYS B N 1
ATOM 1571 C CA . LYS B 1 104 ? 13.221 30.491 16.498 1.00 31.98 158 LYS B CA 1
ATOM 1572 C C . LYS B 1 104 ? 14.439 30.712 17.400 1.00 33.02 158 LYS B C 1
ATOM 1573 O O . LYS B 1 104 ? 14.370 31.421 18.395 1.00 32.51 158 LYS B O 1
ATOM 1579 N N . ASN B 1 105 ? 15.565 30.116 17.036 1.00 30.30 159 ASN B N 1
ATOM 1580 C CA . ASN B 1 105 ? 16.723 30.133 17.910 1.00 24.48 159 ASN B CA 1
ATOM 1581 C C . ASN B 1 105 ? 17.723 31.257 17.624 1.00 31.66 159 ASN B C 1
ATOM 1582 O O . ASN B 1 105 ? 18.737 31.364 18.311 1.00 32.32 159 ASN B O 1
ATOM 1587 N N . ILE B 1 106 ? 17.446 32.097 16.631 1.00 25.41 160 ILE B N 1
ATOM 1588 C CA . ILE B 1 106 ? 18.320 33.241 16.369 1.00 24.14 160 ILE B CA 1
ATOM 1589 C C . ILE B 1 106 ? 18.387 34.184 17.574 1.00 22.50 160 ILE B C 1
ATOM 1590 O O . ILE B 1 106 ? 19.458 34.674 17.914 1.00 25.70 160 ILE B O 1
ATOM 1595 N N . SER B 1 107 ? 17.255 34.418 18.228 1.00 28.09 161 SER B N 1
ATOM 1596 C CA . SER B 1 107 ? 17.233 35.290 19.394 1.00 29.15 161 SER B CA 1
ATOM 1597 C C . SER B 1 107 ? 18.111 34.730 20.521 1.00 31.91 161 SER B C 1
ATOM 1598 O O . SER B 1 107 ? 18.816 35.486 21.195 1.00 30.62 161 SER B O 1
ATOM 1601 N N . LYS B 1 108 ? 18.085 33.411 20.706 1.00 29.62 162 LYS B N 1
ATOM 1602 C CA . LYS B 1 108 ? 18.929 32.749 21.712 1.00 29.97 162 LYS B CA 1
ATOM 1603 C C . LYS B 1 108 ? 20.407 32.849 21.357 1.00 26.57 162 LYS B C 1
ATOM 1604 O O . LYS B 1 108 ? 21.258 32.994 22.241 1.00 27.35 162 LYS B O 1
ATOM 1610 N N . LEU B 1 109 ? 20.713 32.737 20.063 1.00 22.98 163 LEU B N 1
ATOM 1611 C CA . LEU B 1 109 ? 22.083 32.860 19.586 1.00 21.63 163 LEU B CA 1
ATOM 1612 C C . LEU B 1 109 ? 22.595 34.276 19.835 1.00 30.62 163 LEU B C 1
ATOM 1613 O O . LEU B 1 109 ? 23.718 34.464 20.309 1.00 29.64 163 LEU B O 1
ATOM 1618 N N . VAL B 1 110 ? 21.764 35.266 19.514 1.00 26.14 164 VAL B N 1
ATOM 1619 C CA . VAL B 1 110 ? 22.102 36.660 19.766 1.00 26.52 164 VAL B CA 1
ATOM 1620 C C . VAL B 1 110 ? 22.314 36.915 21.272 1.00 27.75 164 VAL B C 1
ATOM 1621 O O . VAL B 1 110 ? 23.264 37.599 21.655 1.00 29.13 164 VAL B O 1
ATOM 1625 N N . GLU B 1 111 ? 21.444 36.367 22.120 1.00 30.63 165 GLU B N 1
ATOM 1626 C CA . GLU B 1 111 ? 21.611 36.509 23.580 1.00 31.85 165 GLU B CA 1
ATOM 1627 C C . GLU B 1 111 ? 22.929 35.903 24.054 1.00 29.28 165 GLU B C 1
ATOM 1628 O O . GLU B 1 111 ? 23.639 36.506 24.853 1.00 30.96 165 GLU B O 1
ATOM 1634 N N . ALA B 1 112 ? 23.256 34.708 23.563 1.00 29.90 166 ALA B N 1
ATOM 1635 C CA . ALA B 1 112 ? 24.510 34.045 23.931 1.00 31.37 166 ALA B CA 1
ATOM 1636 C C . ALA B 1 112 ? 25.725 34.853 23.475 1.00 29.55 166 ALA B C 1
ATOM 1637 O O . ALA B 1 112 ? 26.707 34.977 24.201 1.00 30.92 166 ALA B O 1
ATOM 1639 N N . ILE B 1 113 ? 25.669 35.401 22.267 1.00 24.20 167 ILE B N 1
ATOM 1640 C CA . ILE B 1 113 ? 26.778 36.208 21.792 1.00 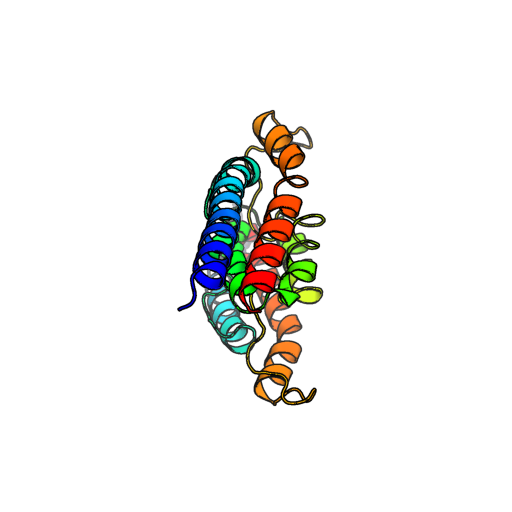24.86 167 ILE B CA 1
ATOM 1641 C C . ILE B 1 113 ? 26.969 37.448 22.683 1.00 28.27 167 ILE B C 1
ATOM 1642 O O . ILE B 1 113 ? 28.101 37.834 22.984 1.00 26.78 167 ILE B O 1
ATOM 1647 N N . HIS B 1 114 ? 25.874 38.062 23.118 1.00 29.01 168 HIS B N 1
ATOM 1648 C CA . HIS B 1 114 ? 25.993 39.210 24.023 1.00 32.44 168 HIS B CA 1
ATOM 1649 C C . HIS B 1 114 ? 26.613 38.818 25.365 1.00 30.18 168 HIS B C 1
ATOM 1650 O O . HIS B 1 114 ? 27.418 39.570 25.925 1.00 36.17 168 HIS B O 1
ATOM 1657 N N . LYS B 1 115 ? 26.247 37.648 25.885 1.00 32.33 169 LYS B N 1
ATOM 1658 C CA . LYS B 1 115 ? 26.807 37.188 27.158 1.00 34.64 169 LYS B CA 1
ATOM 1659 C C . LYS B 1 115 ? 28.300 36.921 27.009 1.00 29.64 169 LYS B C 1
ATOM 1660 O O . LYS B 1 115 ? 29.093 37.264 27.884 1.00 31.52 169 LYS B O 1
ATOM 1666 N N . TYR B 1 116 ? 28.667 36.310 25.890 1.00 29.04 170 TYR B N 1
ATOM 1667 C CA . TYR B 1 116 ? 30.066 36.063 25.547 1.00 27.32 170 TYR B CA 1
ATOM 1668 C C . TYR B 1 116 ? 30.868 37.363 25.527 1.00 30.99 170 TYR B C 1
ATOM 1669 O O . TYR B 1 116 ? 31.957 37.442 26.104 1.00 32.25 170 TYR B O 1
ATOM 1678 N N . ALA B 1 117 ? 30.316 38.386 24.877 1.00 26.11 171 ALA B N 1
ATOM 1679 C CA . ALA B 1 117 ? 31.003 39.672 24.726 1.00 28.34 171 ALA B CA 1
ATOM 1680 C C . ALA B 1 117 ? 31.161 40.367 26.066 1.00 30.84 171 ALA B C 1
ATOM 1681 O O . ALA B 1 117 ? 32.166 41.040 26.308 1.00 36.06 171 ALA B O 1
ATOM 1683 N N . ASP B 1 118 ? 30.170 40.203 26.936 1.00 30.22 172 ASP B N 1
ATOM 1684 C CA . ASP B 1 118 ? 30.245 40.786 28.270 1.00 33.39 172 ASP B CA 1
ATOM 1685 C C . ASP B 1 118 ? 31.316 40.083 29.102 1.00 31.71 172 ASP B C 1
ATOM 1686 O O . ASP B 1 118 ? 32.058 40.733 29.849 1.00 32.50 172 ASP B O 1
ATOM 1691 N N . ALA B 1 119 ? 31.389 38.760 28.966 1.00 30.92 173 ALA B N 1
ATOM 1692 C CA . ALA B 1 119 ? 32.406 37.968 29.660 1.00 38.08 173 ALA B CA 1
ATOM 1693 C C . ALA B 1 119 ? 33.801 38.375 29.201 1.00 33.37 173 ALA B C 1
ATOM 1694 O O . ALA B 1 119 ? 34.677 38.644 30.013 1.00 31.00 173 ALA B O 1
ATOM 1696 N N . VAL B 1 120 ? 33.999 38.422 27.892 1.00 31.51 174 VAL B N 1
ATOM 1697 C CA . VAL B 1 120 ? 35.285 38.833 27.334 1.00 32.03 174 VAL B CA 1
ATOM 1698 C C . VAL B 1 120 ? 35.702 40.218 27.850 1.00 37.77 174 VAL B C 1
ATOM 1699 O O . VAL B 1 120 ? 36.818 40.403 28.351 1.00 36.27 174 VAL B O 1
ATOM 1703 N N . GLU B 1 121 ? 34.794 41.180 27.735 1.00 31.25 175 GLU B N 1
ATOM 1704 C CA . GLU B 1 121 ? 35.027 42.534 28.222 1.00 34.69 175 GLU B CA 1
ATOM 1705 C C . GLU B 1 121 ? 35.496 42.553 29.679 1.00 42.39 175 GLU B C 1
ATOM 1706 O O . GLU B 1 121 ? 36.514 43.168 30.019 1.00 44.77 175 GLU B O 1
ATOM 1712 N N . ASN B 1 122 ? 34.744 41.878 30.539 1.00 38.43 176 ASN B N 1
ATOM 1713 C CA . ASN B 1 122 ? 35.080 41.830 31.955 1.00 37.31 176 ASN B CA 1
ATOM 1714 C C . ASN B 1 122 ? 36.449 41.197 32.167 1.00 42.18 176 ASN B C 1
ATOM 1715 O O . ASN B 1 122 ? 37.266 41.727 32.905 1.00 51.16 176 ASN B O 1
ATOM 1720 N N . SER B 1 123 ? 36.704 40.080 31.494 1.00 39.47 177 SER B N 1
ATOM 1721 C CA . SER B 1 123 ? 37.987 39.395 31.604 1.00 48.19 177 SER B CA 1
ATOM 1722 C C . SER B 1 123 ? 39.191 40.242 31.184 1.00 58.12 177 SER B C 1
ATOM 1723 O O . SER B 1 123 ? 40.263 40.116 31.772 1.00 63.38 177 SER B O 1
ATOM 1726 N N . MET B 1 124 ? 39.023 41.091 30.173 1.00 58.71 178 MET B N 1
ATOM 1727 C CA . MET B 1 124 ? 40.135 41.893 29.666 1.00 64.91 178 MET B CA 1
ATOM 1728 C C . MET B 1 124 ? 40.170 43.273 30.327 1.00 65.88 178 MET B C 1
ATOM 1729 O O . MET B 1 124 ? 39.845 43.422 31.507 1.00 64.36 178 MET B O 1
#